Protein AF-A0A7D5IM83-F1 (afdb_monomer_lite)

Foldseek 3Di:
DEAEAEAEDEDDDDDDDDDWDKDKDFPDDWAWPPPPCVVDVVSQRPPVDQKDKDKAQDCVQVVVQVVLVVDWAWHWDADPVRNIIIIMGGADDDAWKFQFDQKDKDFQFALVDLQFWPFWKKKWKFQAFLVCLQAQQKWKWKAFDQKIKIFTWHHDPDSFTFACDDPDDDDDFHWIWIDGPVVRDIKIWTWDPVQTWDKDWDDDVPTIMIMTMDTQQDQVTKIFTDDPDWHPQDADDDLRHDDDHDTEDNPDPNRIGGSNSVCSSRVSSSCVRGMMMMGMDRVPSPGTPSRPMMIGTGGRRDIDHPHDYIYIYTYMYMDMD

Sequence (321 aa):
MTLPIVKVNGNDSVGGSSDVNIKVRSSNTPVILYPNTSSNINFTNPLECNKILIYINSEFYDGWAEYAESLTSTNAIVDHGNKTAIVEMDTEPNMGTFPMSYSFDIPALNHTNTTPFHNFSFYFYVDGDASFFVSSGMTITATSGTKRLVYSFDKDGKDNIILSKAKGVDYSNYAIEYTDSSAGISEIWETNSTSNFSVNSFHSGSIKYANSTVDLISDSYLMDYNSIGTASSWGSVSSYSTTPNINISYVNANSTQSLNNITQHYMRLMAQDGTIECSWDQKSNEKIEIDSSTYTLNYDAGGAILTYMHITNNELDVNIE

Organism: NCBI:txid536044

Radius of gyration: 26.37 Å; chains: 1; bounding box: 65×41×91 Å

pLDDT: mean 81.89, std 13.0, range [37.19, 97.69]

Secondary structure (DSSP, 8-state):
-EEEEEEEE------SS----EEEE--SPPEEEES-TTT-TT------SSEEEEEEE-TTHHHHHHHHHHSTTEEEEEETTTTEEEEEEEBPPPPEEEE--SEEEETTB-TTSS--EEEEEEEEEESS-THHHHS---EEEEEETTEEEEEEEEE-SSSEEEEB--TTSSS--EEEEEEETTTTEEEEEEE-TT--EEEEEEEETTEEEEEEEEETT-TT-EEEE-SSSB-SSSSSSBTTB-SS----BTTSTTSEEEHHHHHHHHHHHHGGGSPEEEEEE-TT---B-GGG-EEEEEE-B-S--B---EEEEEEEEEEE-

Structure (mmCIF, N/CA/C/O backbone):
data_AF-A0A7D5IM83-F1
#
_entry.id   AF-A0A7D5IM83-F1
#
loop_
_atom_site.group_PDB
_atom_site.id
_atom_site.type_symbol
_atom_site.label_atom_id
_atom_site.label_alt_id
_atom_site.label_comp_id
_atom_site.label_asym_id
_atom_site.label_entity_id
_atom_site.label_seq_id
_atom_site.pdbx_PDB_ins_code
_atom_site.Cartn_x
_atom_site.Cartn_y
_atom_site.Cartn_z
_atom_site.occupancy
_atom_site.B_iso_or_equiv
_atom_site.auth_seq_id
_atom_site.auth_comp_id
_atom_site.auth_asym_id
_atom_site.auth_atom_id
_atom_site.pdbx_PDB_model_num
ATOM 1 N N . MET A 1 1 ? -14.807 -7.787 19.892 1.00 67.31 1 MET A N 1
ATOM 2 C CA . MET A 1 1 ? -15.428 -6.740 20.727 1.00 67.31 1 MET A CA 1
ATOM 3 C C . MET A 1 1 ? -16.845 -7.132 21.123 1.00 67.31 1 MET A C 1
ATOM 5 O O . MET A 1 1 ? -17.579 -7.663 20.294 1.00 67.31 1 MET A O 1
ATOM 9 N N . THR A 1 2 ? -17.235 -6.829 22.362 1.00 71.25 2 THR A N 1
ATOM 10 C CA . THR A 1 2 ? -18.632 -6.897 22.813 1.00 71.25 2 THR A CA 1
ATOM 11 C C . THR A 1 2 ? -19.109 -5.486 23.134 1.00 71.25 2 THR A C 1
ATOM 13 O O . THR A 1 2 ? -18.473 -4.819 23.943 1.00 71.25 2 THR A O 1
ATOM 16 N N . LEU A 1 3 ? -20.212 -5.044 22.532 1.00 74.19 3 LEU A N 1
ATOM 17 C CA . LEU A 1 3 ? -20.843 -3.760 22.822 1.00 74.19 3 LEU A CA 1
ATOM 18 C C . LEU A 1 3 ? -22.167 -3.996 23.565 1.00 74.19 3 LEU A C 1
ATOM 20 O O . LEU A 1 3 ? -23.166 -4.359 22.934 1.00 74.19 3 LEU A O 1
ATOM 24 N N . PRO A 1 4 ? -22.199 -3.825 24.897 1.00 73.38 4 PRO A N 1
ATOM 25 C CA . PRO A 1 4 ? -23.442 -3.872 25.645 1.00 73.38 4 PRO A CA 1
ATOM 26 C C . PRO A 1 4 ? -24.166 -2.528 25.525 1.00 73.38 4 PRO A C 1
ATOM 28 O O . PRO A 1 4 ? -23.717 -1.508 26.041 1.00 73.38 4 PRO A O 1
ATOM 31 N N . ILE A 1 5 ? -25.328 -2.534 24.887 1.00 75.88 5 ILE A N 1
ATOM 32 C CA . ILE A 1 5 ? -26.309 -1.462 25.014 1.00 75.88 5 ILE A CA 1
ATOM 33 C C . ILE A 1 5 ? -27.020 -1.692 26.343 1.00 75.88 5 ILE A C 1
ATOM 35 O O . ILE A 1 5 ? -27.605 -2.754 26.565 1.00 75.88 5 ILE A O 1
ATOM 39 N N . VAL A 1 6 ? -26.914 -0.724 27.250 1.00 74.75 6 VAL A N 1
ATOM 40 C CA . VAL A 1 6 ? -27.532 -0.786 28.575 1.00 74.75 6 VAL A CA 1
ATOM 41 C C . VAL A 1 6 ? -28.589 0.297 28.665 1.00 74.75 6 VAL A C 1
ATOM 43 O O . VAL A 1 6 ? -28.288 1.485 28.581 1.00 74.75 6 VAL A O 1
ATOM 46 N N . LYS A 1 7 ? -29.832 -0.120 28.871 1.00 74.88 7 LYS A N 1
ATOM 47 C CA . LYS A 1 7 ? -30.939 0.775 29.174 1.00 74.88 7 LYS A CA 1
ATOM 48 C C . LYS A 1 7 ? -31.243 0.684 30.661 1.00 74.88 7 LYS A C 1
ATOM 50 O O . LYS A 1 7 ? -31.615 -0.377 31.157 1.00 74.88 7 LYS A O 1
ATOM 55 N N . VAL A 1 8 ? -31.058 1.795 31.362 1.00 75.44 8 VAL A N 1
ATOM 56 C CA . VAL A 1 8 ? -31.314 1.896 32.799 1.00 75.44 8 VAL A CA 1
ATOM 57 C C . VAL A 1 8 ? -32.681 2.536 33.010 1.00 75.44 8 VAL A C 1
ATOM 59 O O . VAL A 1 8 ? -32.907 3.666 32.582 1.00 75.44 8 VAL A O 1
ATOM 62 N N . ASN A 1 9 ? -33.585 1.818 33.666 1.00 78.25 9 ASN A N 1
ATOM 63 C CA . ASN A 1 9 ? -34.900 2.302 34.059 1.00 78.25 9 ASN A CA 1
ATOM 64 C C . ASN A 1 9 ? -34.908 2.527 35.574 1.00 78.25 9 ASN A C 1
ATOM 66 O O . ASN A 1 9 ? -34.571 1.631 36.340 1.00 78.25 9 ASN A O 1
ATOM 70 N N . GLY A 1 10 ? -35.312 3.711 36.015 1.00 74.25 10 GLY A N 1
ATOM 71 C CA . GLY A 1 10 ? -35.484 4.020 37.431 1.00 74.25 10 GLY A CA 1
ATOM 72 C C . GLY A 1 10 ? -36.111 5.397 37.583 1.00 74.25 10 GLY A C 1
ATOM 73 O O . GLY A 1 10 ? -35.767 6.322 36.849 1.00 74.25 10 GLY A O 1
ATOM 74 N N . ASN A 1 11 ? -37.072 5.529 38.491 1.00 75.81 11 ASN A N 1
ATOM 75 C CA . ASN A 1 11 ? -37.772 6.786 38.767 1.00 75.81 11 ASN A CA 1
ATOM 76 C C . ASN A 1 11 ? -37.825 7.121 40.264 1.00 75.81 11 ASN A C 1
ATOM 78 O O . ASN A 1 11 ? -38.506 8.071 40.654 1.00 75.81 11 ASN A O 1
ATOM 82 N N . ASP A 1 12 ? -37.106 6.361 41.088 1.00 75.31 12 ASP A N 1
ATOM 83 C CA . ASP A 1 12 ? -37.041 6.590 42.522 1.00 75.31 12 ASP A CA 1
ATOM 84 C C . ASP A 1 12 ? -36.149 7.797 42.842 1.00 75.31 12 ASP A C 1
ATOM 86 O O . ASP A 1 12 ? -35.071 7.983 42.274 1.00 75.31 12 ASP A O 1
ATOM 90 N N . SER A 1 13 ? -36.591 8.622 43.791 1.00 75.25 13 SER A N 1
ATOM 91 C CA . SER A 1 13 ? -35.833 9.767 44.299 1.00 75.25 13 SER A CA 1
ATOM 92 C C . SER A 1 13 ? -35.941 9.832 45.819 1.00 75.25 13 SER A C 1
ATOM 94 O O . SER A 1 13 ? -37.045 9.715 46.352 1.00 75.25 13 SER A O 1
ATOM 96 N N . VAL A 1 14 ? -34.829 10.082 46.514 1.00 70.88 14 VAL A N 1
ATOM 97 C CA . VAL A 1 14 ? -34.801 10.310 47.968 1.00 70.88 14 VAL A CA 1
ATOM 98 C C . VAL A 1 14 ? -34.350 11.736 48.270 1.00 70.88 14 VAL A C 1
ATOM 100 O O . VAL A 1 14 ? -33.395 12.234 47.679 1.00 70.88 14 VAL A O 1
ATOM 103 N N . GLY A 1 15 ? -35.040 12.392 49.206 1.00 69.00 15 GLY A N 1
ATOM 104 C CA . GLY A 1 15 ? -34.667 13.697 49.750 1.00 69.00 15 GLY A CA 1
ATOM 105 C C . GLY A 1 15 ? -34.417 13.626 51.257 1.00 69.00 15 GLY A C 1
ATOM 106 O O . GLY A 1 15 ? -35.170 12.977 51.979 1.00 69.00 15 GLY A O 1
ATOM 107 N N . GLY A 1 16 ? -33.376 14.317 51.731 1.00 75.62 16 GLY A N 1
ATOM 108 C CA . GLY A 1 16 ? -32.947 14.331 53.135 1.00 75.62 16 GLY A CA 1
ATOM 109 C C . GLY A 1 16 ? -31.493 13.882 53.310 1.00 75.62 16 GLY A C 1
ATOM 110 O O . GLY A 1 16 ? -30.775 13.690 52.335 1.00 75.62 16 GLY A O 1
ATOM 111 N N . SER A 1 17 ? -31.049 13.741 54.561 1.00 63.31 17 SER A N 1
ATOM 112 C CA . SER A 1 17 ? -29.733 13.200 54.924 1.00 63.31 17 SER A CA 1
ATOM 113 C C . SER A 1 17 ? -29.912 11.826 55.572 1.00 63.31 17 SER A C 1
ATOM 115 O O . SER A 1 17 ? -30.007 11.718 56.796 1.00 63.31 17 SER A O 1
ATOM 117 N N . SER A 1 18 ? -30.024 10.790 54.748 1.00 69.06 18 SER A N 1
ATOM 118 C CA . SER A 1 18 ? -30.064 9.389 55.173 1.00 69.06 18 SER A CA 1
ATOM 119 C C . SER A 1 18 ? -29.149 8.558 54.285 1.00 69.06 18 SER A C 1
ATOM 121 O O . SER A 1 18 ? -28.967 8.892 53.115 1.00 69.06 18 SER A O 1
ATOM 123 N N . ASP A 1 19 ? -28.611 7.469 54.825 1.00 75.44 19 ASP A N 1
ATOM 124 C CA . ASP A 1 19 ? -27.956 6.449 54.011 1.00 75.44 19 ASP A CA 1
ATOM 125 C C . ASP A 1 19 ? -29.027 5.694 53.218 1.00 75.44 19 ASP A C 1
ATOM 127 O O . ASP A 1 19 ? -30.064 5.315 53.765 1.00 75.44 19 ASP A O 1
ATOM 131 N N . VAL A 1 20 ? -28.790 5.519 51.921 1.00 71.75 20 VAL A N 1
ATOM 132 C CA . VAL A 1 20 ? -29.743 4.933 50.975 1.00 71.75 20 VAL A CA 1
ATOM 133 C C . VAL A 1 20 ? -29.061 3.789 50.243 1.00 71.75 20 VAL A C 1
ATOM 135 O O . VAL A 1 20 ? -27.931 3.951 49.775 1.00 71.75 20 VAL A O 1
ATOM 138 N N . ASN A 1 21 ? -29.740 2.651 50.104 1.00 76.56 21 ASN A N 1
ATOM 139 C CA . ASN A 1 21 ? -29.233 1.549 49.302 1.00 76.56 21 ASN A CA 1
ATOM 140 C C . ASN A 1 21 ? -29.792 1.645 47.882 1.00 76.56 21 ASN A C 1
ATOM 142 O O . ASN A 1 21 ? -30.998 1.684 47.663 1.00 76.56 21 ASN A O 1
ATOM 146 N N . ILE A 1 22 ? -28.905 1.651 46.889 1.00 75.19 22 ILE A N 1
ATOM 147 C CA . ILE A 1 22 ? -29.299 1.554 45.482 1.00 75.19 22 ILE A CA 1
ATOM 148 C C . ILE A 1 22 ? -29.222 0.088 45.086 1.00 75.19 22 ILE A C 1
ATOM 150 O O . ILE A 1 22 ? -28.158 -0.533 45.163 1.00 75.19 22 ILE A O 1
ATOM 154 N N . LYS A 1 23 ? -30.344 -0.468 44.634 1.00 78.06 23 LYS A N 1
ATOM 155 C CA . LYS A 1 23 ? -30.395 -1.832 44.130 1.00 78.06 23 LYS A CA 1
ATOM 156 C C . LYS A 1 23 ? -30.593 -1.822 42.626 1.00 78.06 23 LYS A C 1
ATOM 158 O O . LYS A 1 23 ? -31.626 -1.392 42.124 1.00 78.06 23 LYS A O 1
ATOM 163 N N . VAL A 1 24 ? -29.611 -2.371 41.921 1.00 76.12 24 VAL A N 1
ATOM 164 C CA . VAL A 1 24 ? -29.676 -2.596 40.477 1.00 76.12 24 VAL A CA 1
ATOM 165 C C . VAL A 1 24 ? -30.006 -4.063 40.237 1.00 76.12 24 VAL A C 1
ATOM 167 O O . VAL A 1 24 ? -29.332 -4.951 40.763 1.00 76.12 24 VAL A O 1
ATOM 170 N N . ARG A 1 25 ? -31.055 -4.338 39.465 1.00 75.19 25 ARG A N 1
ATOM 171 C CA . ARG A 1 25 ? -31.426 -5.694 39.050 1.00 75.19 25 ARG A CA 1
ATOM 172 C C . ARG A 1 25 ? -31.559 -5.741 37.536 1.00 75.19 25 ARG A C 1
ATOM 174 O O . ARG A 1 25 ? -32.154 -4.858 36.939 1.00 75.19 25 ARG A O 1
ATOM 181 N N . SER A 1 26 ? -31.042 -6.800 36.927 1.00 73.31 26 SER A N 1
ATOM 182 C CA . SER A 1 26 ? -31.405 -7.165 35.559 1.00 73.31 26 SER A CA 1
ATOM 183 C C . SER A 1 26 ? -32.444 -8.275 35.635 1.00 73.31 26 SER A C 1
ATOM 185 O O . SER A 1 26 ? -32.231 -9.278 36.321 1.00 73.31 26 SER A O 1
ATOM 187 N N . SER A 1 27 ? -33.589 -8.071 34.994 1.00 65.38 27 SER A N 1
ATOM 188 C CA . SER A 1 27 ? -34.674 -9.055 34.928 1.00 65.38 27 SER A CA 1
ATOM 189 C C . SER A 1 27 ? -34.771 -9.725 33.554 1.00 65.38 27 SER A C 1
ATOM 191 O O . SER A 1 27 ? -35.503 -10.707 33.406 1.00 65.38 27 SER A O 1
ATOM 193 N N . ASN A 1 28 ? -34.019 -9.240 32.559 1.00 66.88 28 ASN A N 1
ATOM 194 C CA . ASN A 1 28 ? -34.060 -9.749 31.198 1.00 66.88 28 ASN A CA 1
ATOM 195 C C . ASN A 1 28 ? -32.855 -10.635 30.856 1.00 66.88 28 ASN A C 1
ATOM 197 O O . ASN A 1 28 ? -31.750 -10.484 31.369 1.00 66.88 28 ASN A O 1
ATOM 201 N N . THR A 1 29 ? -33.086 -11.597 29.961 1.00 74.25 29 THR A N 1
ATOM 202 C CA . THR A 1 29 ? -31.978 -12.256 29.262 1.00 74.25 29 THR A CA 1
ATOM 203 C C . THR A 1 29 ? -31.464 -11.270 28.212 1.00 74.25 29 THR A C 1
ATOM 205 O O . THR A 1 29 ? -32.297 -10.753 27.461 1.00 74.25 29 THR A O 1
ATOM 208 N N . PRO A 1 30 ? -30.148 -10.994 28.141 1.00 73.75 30 PRO A N 1
ATOM 209 C CA . PRO A 1 30 ? -29.593 -10.089 27.144 1.00 73.75 30 PRO A CA 1
ATOM 210 C C . PRO A 1 30 ? -30.052 -10.474 25.738 1.00 73.75 30 PRO A C 1
ATOM 212 O O . PRO A 1 30 ? -29.911 -11.627 25.322 1.00 73.75 30 PRO A O 1
ATOM 215 N N . VAL A 1 31 ? -30.603 -9.512 25.003 1.00 80.19 31 VAL A N 1
ATOM 216 C CA . VAL A 1 31 ? -31.025 -9.738 23.618 1.00 80.19 31 VAL A CA 1
ATOM 217 C C . VAL A 1 31 ? -29.810 -9.544 22.724 1.00 80.19 31 VAL A C 1
ATOM 219 O O . VAL A 1 31 ? -29.252 -8.450 22.677 1.00 80.19 31 VAL A O 1
ATOM 222 N N . ILE A 1 32 ? -29.393 -10.591 22.014 1.00 76.19 32 ILE A N 1
ATOM 223 C CA . ILE A 1 32 ? -28.321 -10.492 21.018 1.00 76.19 32 ILE A CA 1
ATOM 224 C C . ILE A 1 32 ? -28.876 -9.747 19.806 1.00 76.19 32 ILE A C 1
ATOM 226 O O . ILE A 1 32 ? -29.782 -10.233 19.132 1.00 76.19 32 ILE A O 1
ATOM 230 N N . LEU A 1 33 ? -28.339 -8.560 19.544 1.00 77.81 33 LEU A N 1
ATOM 231 C CA . LEU A 1 33 ? -28.655 -7.771 18.356 1.00 77.81 33 LEU A CA 1
ATOM 232 C C . LEU A 1 33 ? -27.735 -8.137 17.188 1.00 77.81 33 LEU A C 1
ATOM 234 O O . LEU A 1 33 ? -28.162 -8.098 16.035 1.00 77.81 33 LEU A O 1
ATOM 238 N N . TYR A 1 34 ? -26.487 -8.513 17.480 1.00 74.62 34 TYR A N 1
ATOM 239 C CA . TYR A 1 34 ? -25.512 -8.916 16.472 1.00 74.62 34 TYR A CA 1
ATOM 240 C C . TYR A 1 34 ? -24.518 -9.958 17.030 1.00 74.62 34 TYR A C 1
ATOM 242 O O . TYR A 1 34 ? -24.067 -9.775 18.164 1.00 74.62 34 TYR A O 1
ATOM 250 N N . PRO A 1 35 ? -24.141 -11.009 16.271 1.00 70.19 35 PRO A N 1
ATOM 251 C CA . PRO A 1 35 ? -24.638 -11.338 14.932 1.00 70.19 35 PRO A CA 1
ATOM 252 C C . PRO A 1 35 ? -26.116 -11.746 14.969 1.00 70.19 35 PRO A C 1
ATOM 254 O O . PRO A 1 35 ? -26.584 -12.356 15.931 1.00 70.19 35 PRO A O 1
ATOM 257 N N . ASN A 1 36 ? -26.877 -11.363 13.940 1.00 68.81 36 ASN A N 1
ATOM 258 C CA . ASN A 1 36 ? -28.309 -11.642 13.899 1.00 68.81 36 ASN A CA 1
ATOM 259 C C . ASN A 1 36 ? -28.544 -13.149 13.680 1.00 68.81 36 ASN A C 1
ATOM 261 O O . ASN A 1 36 ? -28.359 -13.699 12.590 1.00 68.81 36 ASN A O 1
ATOM 265 N N . THR A 1 37 ? -28.986 -13.807 14.747 1.00 62.78 37 THR A N 1
ATOM 266 C CA . THR A 1 37 ? -29.194 -15.258 14.823 1.00 62.78 37 THR A CA 1
ATOM 267 C C . THR A 1 37 ? -30.331 -15.757 13.936 1.00 62.78 37 THR A C 1
ATOM 269 O O . THR A 1 37 ? -30.359 -16.932 13.581 1.00 62.78 37 THR A O 1
ATOM 272 N N . SER A 1 38 ? -31.248 -14.872 13.529 1.00 67.25 38 SER A N 1
ATOM 273 C CA . SER A 1 38 ? -32.325 -15.203 12.588 1.00 67.25 38 SER A CA 1
ATOM 274 C C . SER A 1 38 ? -31.863 -15.245 11.126 1.00 67.25 38 SER A C 1
ATOM 276 O O . SER A 1 38 ? -32.520 -15.873 10.299 1.00 67.25 38 SER A O 1
ATOM 278 N N . SER A 1 39 ? -30.722 -14.623 10.811 1.00 62.75 39 SER A N 1
ATOM 279 C CA . SER A 1 39 ? -30.142 -14.570 9.461 1.00 62.75 39 SER A CA 1
ATOM 280 C C . SER A 1 39 ? -29.016 -15.580 9.218 1.00 62.75 39 SER A C 1
ATOM 282 O O . SER A 1 39 ? -28.805 -15.966 8.072 1.00 62.75 39 SER A O 1
ATOM 284 N N . ASN A 1 40 ? -28.307 -16.046 10.255 1.00 63.00 40 ASN A N 1
ATOM 285 C CA . ASN A 1 40 ? -27.272 -17.074 10.113 1.00 63.00 40 ASN A CA 1
ATOM 286 C C . ASN A 1 40 ? -27.219 -18.002 11.341 1.00 63.00 40 ASN A C 1
ATOM 288 O O . ASN A 1 40 ? -26.727 -17.629 12.406 1.00 63.00 40 ASN A O 1
ATOM 292 N N . ILE A 1 41 ? -27.689 -19.241 11.166 1.00 63.19 41 ILE A N 1
ATOM 293 C CA . ILE A 1 41 ? -27.698 -20.293 12.197 1.00 63.19 41 ILE A CA 1
ATOM 294 C C . ILE A 1 41 ? -26.292 -20.703 12.661 1.00 63.19 41 ILE A C 1
ATOM 296 O O . ILE A 1 41 ? -26.125 -21.157 13.791 1.00 63.19 41 ILE A O 1
ATOM 300 N N . ASN A 1 42 ? -25.271 -20.510 11.826 1.00 64.56 42 ASN A N 1
ATOM 301 C CA . ASN A 1 42 ? -23.903 -20.913 12.141 1.00 64.56 42 ASN A CA 1
ATOM 302 C C . ASN A 1 42 ? -23.165 -19.895 13.020 1.00 64.56 42 ASN A C 1
ATOM 304 O O . ASN A 1 42 ? -21.976 -20.087 13.269 1.00 64.56 42 ASN A O 1
ATOM 308 N N . PHE A 1 43 ? -23.825 -18.810 13.463 1.00 62.69 43 PHE A N 1
ATOM 309 C CA . PHE A 1 43 ? -23.194 -17.736 14.247 1.00 62.69 43 PHE A CA 1
ATOM 310 C C . PHE A 1 43 ? -21.929 -17.170 13.584 1.00 62.69 43 PHE A C 1
ATOM 312 O O . PHE A 1 43 ? -21.056 -16.604 14.242 1.00 62.69 43 PHE A O 1
ATOM 319 N N . THR A 1 44 ? -21.810 -17.336 12.265 1.00 60.78 44 THR A N 1
ATOM 320 C CA . THR A 1 44 ? -20.671 -1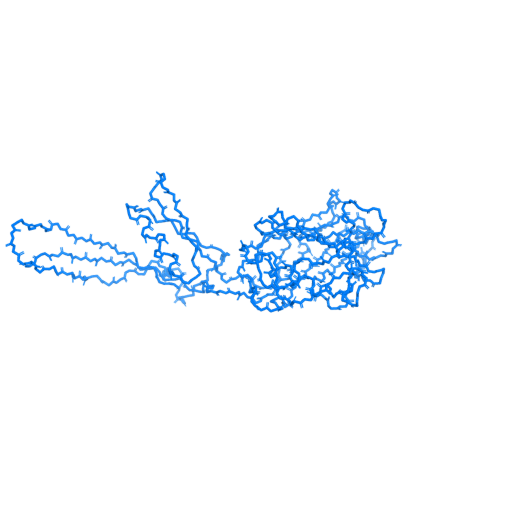6.817 11.526 1.00 60.78 44 THR A CA 1
ATOM 321 C C . THR A 1 44 ? -20.770 -15.305 11.598 1.00 60.78 44 THR A C 1
ATOM 323 O O . THR A 1 44 ? -21.829 -14.737 11.327 1.00 60.78 44 THR A O 1
ATOM 326 N N . ASN A 1 45 ? -19.674 -14.669 11.988 1.00 57.34 45 ASN A N 1
ATOM 327 C CA . ASN A 1 45 ? -19.563 -13.227 12.115 1.00 57.34 45 ASN A CA 1
ATOM 328 C C . ASN A 1 45 ? -18.745 -12.670 10.946 1.00 57.34 45 ASN A C 1
ATOM 330 O O . ASN A 1 45 ? -17.635 -12.196 11.183 1.00 57.34 45 ASN A O 1
ATOM 334 N N . PRO A 1 46 ? -19.185 -12.812 9.679 1.00 57.09 46 PRO A N 1
ATOM 335 C CA . PRO A 1 46 ? -18.394 -12.300 8.586 1.00 57.09 46 PRO A CA 1
ATOM 336 C C . PRO A 1 46 ? -18.625 -10.791 8.560 1.00 57.09 46 PRO A C 1
ATOM 338 O O . PRO A 1 46 ? -19.625 -10.293 8.044 1.00 57.09 46 PRO A O 1
ATOM 341 N N . LEU A 1 47 ? -17.724 -10.053 9.195 1.00 66.00 47 LEU A N 1
ATOM 342 C CA . LEU A 1 47 ? -17.589 -8.633 8.928 1.00 66.00 47 LEU A CA 1
ATOM 343 C C . LEU A 1 47 ? -16.916 -8.523 7.556 1.00 66.00 47 LEU A C 1
ATOM 345 O O . LEU A 1 47 ? -15.705 -8.393 7.470 1.00 66.00 47 LEU A O 1
ATOM 349 N N . GLU A 1 48 ? -17.700 -8.641 6.479 1.00 63.34 48 GLU A N 1
ATOM 350 C CA . GLU A 1 48 ? -17.232 -8.452 5.092 1.00 63.34 48 GLU A CA 1
ATOM 351 C C . GLU A 1 48 ? -17.117 -6.960 4.748 1.00 63.34 48 GLU A C 1
ATOM 353 O O . GLU A 1 48 ? -17.599 -6.479 3.724 1.00 63.34 48 GLU A O 1
ATOM 358 N N . CYS A 1 49 ? -16.532 -6.189 5.652 1.00 65.19 49 CYS A N 1
ATOM 359 C CA . CYS A 1 49 ? -16.231 -4.785 5.443 1.00 65.19 49 CYS A CA 1
ATOM 360 C C . CYS A 1 49 ? -14.777 -4.535 5.831 1.00 65.19 49 CYS A C 1
ATOM 362 O O . CYS A 1 49 ? -14.154 -5.389 6.452 1.00 65.19 49 CYS A O 1
ATOM 364 N N . ASN A 1 50 ? -14.237 -3.378 5.451 1.00 64.69 50 ASN A N 1
ATOM 365 C CA . ASN A 1 50 ? -12.883 -2.958 5.838 1.00 64.69 50 ASN A CA 1
ATOM 366 C C . ASN A 1 50 ? -12.892 -2.128 7.130 1.00 64.69 50 ASN A C 1
ATOM 368 O O . ASN A 1 50 ? -11.880 -2.023 7.819 1.00 64.69 50 ASN A O 1
ATOM 372 N N . LYS A 1 51 ? -14.042 -1.516 7.436 1.00 72.88 51 LYS A N 1
ATOM 373 C CA . LYS A 1 51 ? -14.232 -0.622 8.572 1.00 72.88 51 LYS A CA 1
ATOM 374 C C . LYS A 1 51 ? -15.659 -0.711 9.101 1.00 72.88 51 LYS A C 1
ATOM 376 O O . LYS A 1 51 ? -16.605 -0.904 8.333 1.00 72.88 51 LYS A O 1
ATOM 381 N N . ILE A 1 52 ? -15.818 -0.527 10.407 1.00 76.88 52 ILE A N 1
ATOM 382 C CA . ILE A 1 52 ? -17.109 -0.353 11.072 1.00 76.88 52 ILE A CA 1
ATOM 383 C C . ILE A 1 52 ? -17.132 0.997 11.768 1.00 76.88 52 ILE A C 1
ATOM 385 O O . ILE A 1 52 ? -16.225 1.327 12.526 1.00 76.88 52 ILE A O 1
ATOM 389 N N . LEU A 1 53 ? -18.203 1.747 11.523 1.00 80.88 53 LEU A N 1
ATOM 390 C CA . LEU A 1 53 ? -18.481 3.022 12.167 1.00 80.88 53 LEU A CA 1
ATOM 391 C C . LEU A 1 53 ? -19.692 2.858 13.085 1.00 80.88 53 LEU A C 1
ATOM 393 O O . LEU A 1 53 ? -20.772 2.470 12.632 1.00 80.88 53 LEU A O 1
ATOM 397 N N . ILE A 1 54 ? -19.526 3.155 14.371 1.00 80.31 54 ILE A N 1
ATOM 398 C CA . ILE A 1 54 ? -20.606 3.156 15.359 1.00 80.31 54 ILE A CA 1
ATOM 399 C C . ILE A 1 54 ? -20.866 4.590 15.797 1.00 80.31 54 ILE A C 1
ATOM 401 O O . ILE A 1 54 ? -20.006 5.236 16.385 1.00 80.31 54 ILE A O 1
ATOM 405 N N . TYR A 1 55 ? -22.084 5.062 15.553 1.00 86.50 55 TYR A N 1
ATOM 406 C CA . TYR A 1 55 ? -22.540 6.383 15.967 1.00 86.50 55 TYR A CA 1
ATOM 407 C C . TYR A 1 55 ? -23.309 6.268 17.284 1.00 86.50 55 TYR A C 1
ATOM 409 O O . TYR A 1 55 ? -24.383 5.667 17.337 1.00 86.50 55 TYR A O 1
ATOM 417 N N . ILE A 1 56 ? -22.766 6.852 18.347 1.00 83.06 56 ILE A N 1
ATOM 418 C CA . ILE A 1 56 ? -23.352 6.865 19.687 1.00 83.06 56 ILE A CA 1
ATOM 419 C C . ILE A 1 56 ? -23.827 8.284 19.988 1.00 83.06 56 ILE A C 1
ATOM 421 O O . ILE A 1 56 ? -23.044 9.145 20.386 1.00 83.06 56 ILE A O 1
ATOM 425 N N . ASN A 1 57 ? -25.122 8.532 19.804 1.00 89.19 57 ASN A N 1
ATOM 426 C CA . ASN A 1 57 ? -25.751 9.782 20.223 1.00 89.19 57 ASN A CA 1
ATOM 427 C C . ASN A 1 57 ? -26.055 9.725 21.726 1.00 89.19 57 ASN A C 1
ATOM 429 O O . ASN A 1 57 ? -26.798 8.851 22.174 1.00 89.19 57 ASN A O 1
ATOM 433 N N . SER A 1 58 ? -25.451 10.613 22.514 1.00 83.12 58 SER A N 1
ATOM 434 C CA . SER A 1 58 ? -25.559 10.583 23.976 1.00 83.12 58 SER A CA 1
ATOM 435 C C . SER A 1 58 ? -25.228 11.946 24.570 1.00 83.12 58 SER A C 1
ATOM 437 O O . SER A 1 58 ? -24.353 12.646 24.077 1.00 83.12 58 SER A O 1
ATOM 439 N N . GLU A 1 59 ? -25.847 12.311 25.693 1.00 87.19 59 GLU A N 1
ATOM 440 C CA . GLU A 1 59 ? -25.407 13.482 26.468 1.00 87.19 59 GLU A CA 1
ATOM 441 C C . GLU A 1 59 ? -23.996 13.301 27.051 1.00 87.19 59 GLU A C 1
ATOM 443 O O . GLU A 1 59 ? -23.321 14.285 27.338 1.00 87.19 59 GLU A O 1
ATOM 448 N N . PHE A 1 60 ? -23.538 12.051 27.155 1.00 88.00 60 PHE A N 1
ATOM 449 C CA . PHE A 1 60 ? -22.212 11.649 27.624 1.00 88.00 60 PHE A CA 1
ATOM 450 C C . PHE A 1 60 ? -21.304 11.187 26.474 1.00 88.00 60 PHE A C 1
ATOM 452 O O . PHE A 1 60 ? -20.478 10.297 26.665 1.00 88.00 60 PHE A O 1
ATOM 459 N N . TYR A 1 61 ? -21.498 11.711 25.260 1.00 88.44 61 TYR A N 1
ATOM 460 C CA . TYR A 1 61 ? -20.740 11.284 24.078 1.00 88.44 61 TYR A CA 1
ATOM 461 C C . TYR A 1 61 ? -19.217 11.395 24.274 1.00 88.44 61 TYR A C 1
ATOM 463 O O . TYR A 1 61 ? -18.507 10.478 23.880 1.00 88.44 61 TYR A O 1
ATOM 471 N N . ASP A 1 62 ? -18.722 12.425 24.970 1.00 89.56 62 ASP A N 1
ATOM 472 C CA . ASP A 1 62 ? -17.290 12.561 25.283 1.00 89.56 62 ASP A CA 1
ATOM 473 C C . ASP A 1 62 ? -16.756 11.343 26.067 1.00 89.56 62 ASP A C 1
ATOM 475 O O . ASP A 1 62 ? -15.744 10.756 25.697 1.00 89.56 62 ASP A O 1
ATOM 479 N N . GLY A 1 63 ? -17.495 10.871 27.078 1.00 86.62 63 GLY A N 1
ATOM 480 C CA . GLY A 1 63 ? -17.113 9.683 27.851 1.00 86.62 63 GLY A CA 1
ATOM 481 C C . GLY A 1 63 ? -17.194 8.377 27.051 1.00 86.62 63 GLY A C 1
ATOM 482 O O . GLY A 1 63 ? -16.432 7.445 27.304 1.00 86.62 63 GLY A O 1
ATOM 483 N N . TRP A 1 64 ? -18.088 8.300 26.060 1.00 83.62 64 TRP A N 1
ATOM 484 C CA . TRP A 1 64 ? -18.129 7.167 25.130 1.00 83.62 64 TRP A CA 1
ATOM 485 C C . TRP A 1 64 ? -16.938 7.160 24.174 1.00 83.62 64 TRP A C 1
ATOM 487 O O . TRP A 1 64 ? -16.420 6.083 23.888 1.00 83.62 64 TRP A O 1
ATOM 497 N N . ALA A 1 65 ? -16.500 8.331 23.706 1.00 84.69 65 ALA A N 1
ATOM 498 C CA . ALA A 1 65 ? -15.295 8.454 22.896 1.00 84.69 65 ALA A CA 1
ATOM 499 C C . ALA A 1 65 ? -14.049 8.060 23.702 1.00 84.69 65 ALA A C 1
ATOM 501 O O . ALA A 1 65 ? -13.302 7.199 23.254 1.00 84.69 65 ALA A O 1
ATOM 502 N N . GLU A 1 66 ? -13.894 8.566 24.930 1.00 86.19 66 GLU A N 1
ATOM 503 C CA . GLU A 1 66 ? -12.794 8.173 25.828 1.00 86.19 66 GLU A CA 1
ATOM 504 C C . GLU A 1 66 ? -12.796 6.663 26.126 1.00 86.19 66 GLU A C 1
ATOM 506 O O . GLU A 1 66 ? -11.753 6.005 26.102 1.00 86.19 66 GLU A O 1
ATOM 511 N N . TYR A 1 67 ? -13.971 6.075 26.381 1.00 81.94 67 TYR A N 1
ATOM 512 C CA . TYR A 1 67 ? -14.083 4.629 26.566 1.00 81.94 67 TYR A CA 1
ATOM 513 C C . TYR A 1 67 ? -13.686 3.867 25.301 1.00 81.94 67 TYR A C 1
ATOM 515 O O . TYR A 1 67 ? -12.953 2.882 25.386 1.00 81.94 67 TYR A O 1
ATOM 523 N N . ALA A 1 68 ? -14.140 4.314 24.131 1.00 80.62 68 ALA A N 1
ATOM 524 C CA . ALA A 1 68 ? -13.765 3.706 22.867 1.00 80.62 68 ALA A CA 1
ATOM 525 C C . ALA A 1 68 ? -12.257 3.813 22.613 1.00 80.62 68 ALA A C 1
ATOM 527 O O . ALA A 1 68 ? -11.661 2.822 22.228 1.00 80.62 68 ALA A O 1
ATOM 528 N N . GLU A 1 69 ? -11.600 4.929 22.914 1.00 79.38 69 GLU A N 1
ATOM 529 C CA . GLU A 1 69 ? -10.135 5.044 22.818 1.00 79.38 69 GLU A CA 1
ATOM 530 C C . GLU A 1 69 ? -9.391 4.103 23.781 1.00 79.38 69 GLU A C 1
ATOM 532 O O . GLU A 1 69 ? -8.252 3.715 23.523 1.00 79.38 69 GLU A O 1
ATOM 537 N N . SER A 1 70 ? -10.030 3.693 24.884 1.00 77.88 70 SER A N 1
ATOM 538 C CA . SER A 1 70 ? -9.467 2.695 25.804 1.00 77.88 70 SER A CA 1
ATOM 539 C C . SER A 1 70 ? -9.553 1.255 25.282 1.00 77.88 70 SER A C 1
ATOM 541 O O . SER A 1 70 ? -8.837 0.373 25.769 1.00 77.88 70 SER A O 1
ATOM 543 N N . LEU A 1 71 ? -10.438 0.990 24.314 1.00 70.69 71 LEU A N 1
ATOM 544 C CA . LEU A 1 71 ? -10.571 -0.321 23.692 1.00 70.69 71 LEU A CA 1
ATOM 545 C C . LEU A 1 71 ? -9.449 -0.531 22.663 1.00 70.69 71 LEU A C 1
ATOM 547 O O . LEU A 1 71 ? -8.919 0.397 22.059 1.00 70.69 71 LEU A O 1
ATOM 551 N N . THR A 1 72 ? -9.030 -1.783 22.484 1.00 62.75 72 THR A N 1
ATOM 552 C CA . THR A 1 72 ? -7.986 -2.101 21.504 1.00 62.75 72 THR A CA 1
ATOM 553 C C . THR A 1 72 ? -8.587 -2.066 20.097 1.00 62.75 72 THR A C 1
ATOM 555 O O . THR A 1 72 ? -9.578 -2.754 19.853 1.00 62.75 72 THR A O 1
ATOM 558 N N . SER A 1 73 ? -7.956 -1.308 19.189 1.00 66.69 73 SER A N 1
ATOM 559 C CA . SER A 1 73 ? -8.337 -1.142 17.768 1.00 66.69 73 SER A CA 1
ATOM 560 C C . SER A 1 73 ? -9.668 -0.480 17.490 1.00 66.69 73 SER A C 1
ATOM 562 O O . SER A 1 73 ? -10.414 -0.821 16.571 1.00 66.69 73 SER A O 1
ATOM 564 N N . THR A 1 74 ? -9.905 0.541 18.277 1.00 70.81 74 THR A N 1
ATOM 565 C CA . THR A 1 74 ? -10.964 1.510 18.096 1.00 70.81 74 THR A CA 1
ATOM 566 C C . THR A 1 74 ? -10.306 2.876 18.029 1.00 70.81 74 THR A C 1
ATOM 568 O O . THR A 1 74 ? -9.423 3.194 18.823 1.00 70.81 74 THR A O 1
ATOM 571 N N . ASN A 1 75 ? -10.730 3.685 17.072 1.00 77.19 75 ASN A N 1
ATOM 572 C CA . ASN A 1 75 ? -10.487 5.117 17.082 1.00 77.19 75 ASN A CA 1
ATOM 573 C C . ASN A 1 75 ? -11.811 5.818 17.389 1.00 77.19 75 ASN A C 1
ATOM 575 O O . ASN A 1 75 ? -12.871 5.279 17.064 1.00 77.19 75 ASN A O 1
ATOM 579 N N . ALA A 1 76 ? -11.784 6.993 18.008 1.00 83.75 76 ALA A N 1
ATOM 580 C CA . ALA A 1 76 ? -13.000 7.743 18.291 1.00 83.75 76 ALA A CA 1
ATOM 581 C C . ALA A 1 76 ? -12.901 9.175 17.768 1.00 83.75 76 ALA A C 1
ATOM 583 O O . ALA A 1 76 ? -11.877 9.838 17.884 1.00 83.75 76 ALA A O 1
ATOM 584 N N . ILE A 1 77 ? -13.994 9.660 17.189 1.00 86.75 77 ILE A N 1
ATOM 585 C CA . ILE A 1 77 ? -14.162 11.048 16.765 1.00 86.75 77 ILE A CA 1
ATOM 586 C C . ILE A 1 77 ? -15.396 11.595 17.474 1.00 86.75 77 ILE A C 1
ATOM 588 O O . ILE A 1 77 ? -16.433 10.935 17.534 1.00 86.75 77 ILE A O 1
ATOM 592 N N . VAL A 1 78 ? -15.306 12.810 18.005 1.00 91.38 78 VAL A N 1
ATOM 593 C CA . VAL A 1 78 ? -16.436 13.489 18.647 1.00 91.38 78 VAL A CA 1
ATOM 594 C C . VAL A 1 78 ? -17.051 14.534 17.720 1.00 91.38 78 VAL A C 1
ATOM 596 O O . VAL A 1 78 ? -16.371 15.412 17.195 1.00 91.38 78 VAL A O 1
ATOM 599 N N . ASP A 1 79 ? -18.368 14.464 17.548 1.00 90.25 79 ASP A N 1
ATOM 600 C CA . ASP A 1 79 ? -19.180 15.519 16.949 1.00 90.25 79 ASP A CA 1
ATOM 601 C C . ASP A 1 79 ? -19.931 16.257 18.062 1.00 90.25 79 ASP A C 1
ATOM 603 O O . ASP A 1 79 ? -21.029 15.870 18.483 1.00 90.25 79 ASP A O 1
ATOM 607 N N . HIS A 1 80 ? -19.325 17.345 18.539 1.00 92.00 80 HIS A N 1
ATOM 608 C CA . HIS A 1 80 ? -19.897 18.197 19.581 1.00 92.00 80 HIS A CA 1
ATOM 609 C C . HIS A 1 80 ? -21.222 18.850 19.159 1.00 92.00 80 HIS A C 1
ATOM 611 O O . HIS A 1 80 ? -22.091 19.073 20.003 1.00 92.00 80 HIS A O 1
ATOM 617 N N . GLY A 1 81 ? -21.401 19.152 17.866 1.00 91.69 81 GLY A N 1
ATOM 618 C CA . GLY A 1 81 ? -22.605 19.813 17.355 1.00 91.69 81 GLY A CA 1
ATOM 619 C C . GLY A 1 81 ? -23.840 18.925 17.474 1.00 91.69 81 GLY A C 1
ATOM 620 O O . GLY A 1 81 ? -24.918 19.404 17.829 1.00 91.69 81 GLY A O 1
ATOM 621 N N . ASN A 1 82 ? -23.656 17.622 17.255 1.00 91.56 82 ASN A N 1
ATOM 622 C CA . ASN A 1 82 ? -24.713 16.618 17.345 1.00 91.56 82 ASN A CA 1
ATOM 623 C C . ASN A 1 82 ? -24.656 15.770 18.625 1.00 91.56 82 ASN A C 1
ATOM 625 O O . ASN A 1 82 ? -25.427 14.816 18.737 1.00 91.56 82 ASN A O 1
ATOM 629 N N . LYS A 1 83 ? -23.764 16.075 19.579 1.00 93.19 83 LYS A N 1
ATOM 630 C CA . LYS A 1 83 ? -23.533 15.278 20.802 1.00 93.19 83 LYS A CA 1
ATOM 631 C C . LYS A 1 83 ? -23.373 13.782 20.499 1.00 93.19 83 LYS A C 1
ATOM 633 O O . LYS A 1 83 ? -24.095 12.934 21.030 1.00 93.19 83 LYS A O 1
ATOM 638 N N . THR A 1 84 ? -22.493 13.466 19.555 1.00 89.81 84 THR A N 1
ATOM 639 C CA . THR A 1 84 ? -22.326 12.104 19.036 1.00 89.81 84 THR A CA 1
ATOM 640 C C . THR A 1 84 ? -20.864 11.684 19.094 1.00 89.81 84 THR A C 1
ATOM 642 O O . THR A 1 84 ? -19.990 12.429 18.666 1.00 89.81 84 THR A O 1
ATOM 645 N N . ALA A 1 85 ? -20.602 10.482 19.606 1.00 89.06 85 ALA A N 1
ATOM 646 C CA . ALA A 1 85 ? -19.307 9.823 19.499 1.00 89.06 85 ALA A CA 1
ATOM 647 C C . ALA A 1 85 ? -19.338 8.860 18.314 1.00 89.06 85 ALA A C 1
ATOM 649 O O . ALA A 1 85 ? -20.280 8.081 18.167 1.00 89.06 85 ALA A O 1
ATOM 650 N N . ILE A 1 86 ? -18.325 8.927 17.465 1.00 87.50 86 ILE A N 1
ATOM 651 C CA . ILE A 1 86 ? -18.163 8.094 16.279 1.00 87.50 86 ILE A CA 1
ATOM 652 C C . ILE A 1 86 ? -16.993 7.165 16.565 1.00 87.50 86 ILE A C 1
ATOM 654 O O . ILE A 1 86 ? -15.853 7.611 16.615 1.00 87.50 86 ILE A O 1
ATOM 658 N N . VAL A 1 87 ? -17.280 5.888 16.790 1.00 84.44 87 VAL A N 1
ATOM 659 C CA . VAL A 1 87 ? -16.261 4.866 17.033 1.00 84.44 87 VAL A CA 1
ATOM 660 C C . VAL A 1 87 ? -15.952 4.165 15.720 1.00 84.44 87 VAL A C 1
ATOM 662 O O . VAL A 1 87 ? -16.839 3.552 15.125 1.00 84.44 87 VAL A O 1
ATOM 665 N N . GLU A 1 88 ? -14.705 4.243 15.277 1.00 80.50 88 GLU A N 1
ATOM 666 C CA . GLU A 1 88 ? -14.196 3.558 14.095 1.00 80.50 88 GLU A CA 1
ATOM 667 C C . GLU A 1 88 ? -13.415 2.310 14.492 1.00 80.50 88 GLU A C 1
ATOM 669 O O . GLU A 1 88 ? -12.615 2.346 15.423 1.00 80.50 88 GLU A O 1
ATOM 674 N N . MET A 1 89 ? -13.613 1.213 13.769 1.00 77.44 89 MET A N 1
ATOM 675 C CA . MET A 1 89 ? -12.849 -0.023 13.938 1.00 77.44 89 MET A CA 1
ATOM 676 C C . MET A 1 89 ? -12.458 -0.587 12.588 1.00 77.44 89 MET A C 1
ATOM 678 O O . MET A 1 89 ? -13.314 -0.696 11.709 1.00 77.44 89 MET A O 1
ATOM 682 N N . ASP A 1 90 ? -11.214 -1.032 12.477 1.00 71.44 90 ASP A N 1
ATOM 683 C CA . ASP A 1 90 ? -10.753 -1.798 11.325 1.00 71.44 90 ASP A CA 1
ATOM 684 C C . ASP A 1 90 ? -11.074 -3.287 11.527 1.00 71.44 90 ASP A C 1
ATOM 686 O O . ASP A 1 90 ? -10.929 -3.852 12.619 1.00 71.44 90 ASP A O 1
ATOM 690 N N . THR A 1 91 ? -11.545 -3.923 10.466 1.00 70.69 91 THR A N 1
ATOM 691 C CA . THR A 1 91 ? -11.895 -5.349 10.410 1.00 70.69 91 THR A CA 1
ATOM 692 C C . THR A 1 91 ? -10.846 -6.123 9.628 1.00 70.69 91 THR A C 1
ATOM 694 O O . THR A 1 91 ? -9.921 -5.534 9.067 1.00 70.69 91 THR A O 1
ATOM 697 N N . GLU A 1 92 ? -10.926 -7.458 9.655 1.00 69.44 92 GLU A N 1
ATOM 698 C CA . GLU A 1 92 ? -9.932 -8.280 8.961 1.00 69.44 92 GLU A CA 1
ATOM 699 C C . GLU A 1 92 ? -10.017 -8.006 7.457 1.00 69.44 92 GLU A C 1
ATOM 701 O O . GLU A 1 92 ? -11.078 -8.222 6.867 1.00 69.44 92 GLU A O 1
ATOM 706 N N . PRO A 1 93 ? -8.941 -7.492 6.837 1.00 68.75 93 PRO A N 1
ATOM 707 C CA . PRO A 1 93 ? -8.969 -7.183 5.422 1.00 68.75 93 PRO A CA 1
ATOM 708 C C . PRO A 1 93 ? -9.101 -8.479 4.629 1.00 68.75 93 PRO A C 1
ATOM 710 O O . PRO A 1 93 ? -8.420 -9.466 4.919 1.00 68.75 93 PRO A O 1
ATOM 713 N N . ASN A 1 94 ? -9.924 -8.471 3.580 1.00 73.00 94 ASN A N 1
ATOM 714 C CA . ASN A 1 94 ? -9.937 -9.584 2.640 1.00 73.00 94 ASN A CA 1
ATOM 715 C C . ASN A 1 94 ? -8.562 -9.673 1.956 1.00 73.00 94 ASN A C 1
ATOM 717 O O . ASN A 1 94 ? -8.138 -8.740 1.276 1.00 73.00 94 ASN A O 1
ATOM 721 N N . MET A 1 95 ? -7.887 -10.814 2.113 1.00 85.31 95 MET A N 1
ATOM 722 C CA . MET A 1 95 ? -6.623 -11.141 1.443 1.00 85.31 95 MET A CA 1
ATOM 723 C C . MET A 1 95 ? -6.879 -12.062 0.251 1.00 85.31 95 MET A C 1
ATOM 725 O O . MET A 1 95 ? -7.769 -12.914 0.294 1.00 85.31 95 MET A O 1
ATOM 729 N N . GLY A 1 96 ? -6.083 -11.931 -0.806 1.00 92.38 96 GLY A N 1
ATOM 730 C CA . GLY A 1 96 ? -6.165 -12.790 -1.982 1.00 92.38 96 GLY A CA 1
ATOM 731 C C . GLY A 1 96 ? -6.084 -12.017 -3.288 1.00 92.38 96 GLY A C 1
ATOM 732 O O . GLY A 1 96 ? -5.430 -10.980 -3.372 1.00 92.38 96 GLY A O 1
ATOM 733 N N . THR A 1 97 ? -6.717 -12.564 -4.322 1.00 95.50 97 THR A N 1
ATOM 734 C CA . THR A 1 97 ? -6.779 -11.968 -5.659 1.00 95.50 97 THR A CA 1
ATOM 735 C C . THR A 1 97 ? -8.169 -11.401 -5.896 1.00 95.50 97 THR A C 1
ATOM 73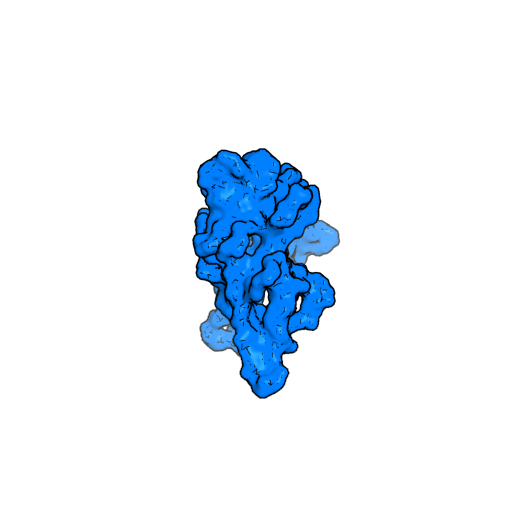7 O O . THR A 1 97 ? -9.166 -12.108 -5.747 1.00 95.50 97 THR A O 1
ATOM 740 N N . PHE A 1 98 ? -8.222 -10.140 -6.302 1.00 93.50 98 PHE A N 1
ATOM 741 C CA . PHE A 1 98 ? -9.447 -9.378 -6.483 1.00 93.50 98 PHE A CA 1
ATOM 742 C C . PHE A 1 98 ? -9.558 -8.878 -7.924 1.00 93.50 98 PHE A C 1
ATOM 744 O O . PHE A 1 98 ? -8.529 -8.599 -8.553 1.00 93.50 98 PHE A O 1
ATOM 751 N N . PRO A 1 99 ? -10.786 -8.737 -8.458 1.00 93.69 99 PRO A N 1
ATOM 752 C CA . PRO A 1 99 ? -11.011 -7.987 -9.686 1.00 93.69 99 PRO A CA 1
ATOM 753 C C . PRO A 1 99 ? -10.401 -6.593 -9.575 1.00 93.69 99 PRO A C 1
ATOM 755 O O . PRO A 1 99 ? -10.409 -5.987 -8.502 1.00 93.69 99 PRO A O 1
ATOM 758 N N . MET A 1 100 ? -9.869 -6.084 -10.680 1.00 92.19 100 MET A N 1
ATOM 759 C CA . MET A 1 100 ? -9.280 -4.755 -10.684 1.00 92.19 100 MET A CA 1
ATOM 760 C C . MET A 1 100 ? -10.336 -3.682 -10.386 1.00 92.19 100 MET A C 1
ATOM 762 O O . MET A 1 100 ? -11.422 -3.673 -10.961 1.00 92.19 100 MET A O 1
ATOM 766 N N . SER A 1 101 ? -9.991 -2.736 -9.519 1.00 88.44 101 SER A N 1
ATOM 767 C CA . SER A 1 101 ? -10.733 -1.499 -9.269 1.00 88.44 101 SER A CA 1
ATOM 768 C C . SER A 1 101 ? -9.783 -0.314 -9.423 1.00 88.44 101 SER A C 1
ATOM 770 O O . SER A 1 101 ? -8.570 -0.481 -9.329 1.00 88.44 101 SER A O 1
ATOM 772 N N . TYR A 1 102 ? -10.302 0.891 -9.675 1.00 88.06 102 TYR A N 1
ATOM 773 C CA . TYR A 1 102 ? -9.460 2.096 -9.775 1.00 88.06 102 TYR A CA 1
ATOM 774 C C . TYR A 1 102 ? -8.760 2.447 -8.457 1.00 88.06 102 TYR A C 1
ATOM 776 O O . TYR A 1 102 ? -7.666 3.011 -8.474 1.00 88.06 102 TYR A O 1
ATOM 784 N N . SER A 1 103 ? -9.380 2.100 -7.329 1.00 92.81 103 SER A N 1
ATOM 785 C CA . SER A 1 103 ? -8.796 2.226 -5.999 1.00 92.81 103 SER A CA 1
ATOM 786 C C . SER A 1 103 ? -9.255 1.110 -5.064 1.00 92.81 103 SER A C 1
ATOM 788 O O . SER A 1 103 ? -10.289 0.471 -5.291 1.00 92.81 103 SER A O 1
ATOM 790 N N . PHE A 1 104 ? -8.459 0.859 -4.029 1.00 91.19 104 PHE A N 1
ATOM 791 C CA . PHE A 1 104 ? -8.752 -0.054 -2.930 1.00 91.19 104 PHE A CA 1
ATOM 792 C C . PHE A 1 104 ? -7.963 0.352 -1.680 1.00 91.19 104 PHE A C 1
ATOM 794 O O . PHE A 1 104 ? -6.928 1.013 -1.771 1.00 91.19 104 PHE A O 1
ATOM 801 N N . ASP A 1 105 ? -8.431 -0.099 -0.520 1.00 90.44 105 ASP A N 1
ATOM 802 C CA . ASP A 1 105 ? -7.809 0.197 0.768 1.00 90.44 105 ASP A CA 1
ATOM 803 C C . ASP A 1 105 ? -6.955 -0.969 1.269 1.00 90.44 105 ASP A C 1
ATOM 805 O O . ASP A 1 105 ? -7.277 -2.140 1.061 1.00 90.44 105 ASP A O 1
ATOM 809 N N . ILE A 1 106 ? -5.895 -0.633 2.000 1.00 90.44 106 ILE A N 1
ATOM 810 C CA . ILE A 1 106 ? -5.059 -1.558 2.767 1.00 90.44 106 ILE A CA 1
ATOM 811 C C . ILE A 1 106 ? -5.163 -1.139 4.244 1.00 90.44 106 ILE A C 1
ATOM 813 O O . ILE A 1 106 ? -4.328 -0.368 4.737 1.00 90.44 106 ILE A O 1
ATOM 817 N N . PRO A 1 107 ? -6.223 -1.565 4.957 1.00 85.31 107 PRO A N 1
ATOM 818 C CA . PRO A 1 107 ? -6.405 -1.228 6.363 1.00 85.31 107 PRO A CA 1
ATOM 819 C C . PRO A 1 107 ? -5.455 -2.031 7.254 1.00 85.31 107 PRO A C 1
ATOM 821 O O . PRO A 1 107 ? -5.057 -3.151 6.924 1.00 85.31 107 PRO A O 1
ATOM 824 N N . ALA A 1 108 ? -5.112 -1.455 8.407 1.00 83.06 108 ALA A N 1
ATOM 825 C CA . ALA A 1 108 ? -4.396 -2.132 9.484 1.00 83.06 108 ALA A CA 1
ATOM 826 C C . ALA A 1 108 ? -3.134 -2.908 9.044 1.00 83.06 108 ALA A C 1
ATOM 828 O O . ALA A 1 108 ? -2.892 -4.005 9.525 1.00 83.06 108 ALA A O 1
ATOM 829 N N . LEU A 1 109 ? -2.302 -2.388 8.135 1.00 89.75 109 LEU A N 1
ATOM 830 C CA . LEU A 1 109 ? -1.024 -3.035 7.795 1.00 89.75 109 LEU A CA 1
ATOM 831 C C . LEU A 1 109 ? -0.103 -3.098 9.033 1.00 89.75 109 LEU A C 1
ATOM 833 O O . LEU A 1 109 ? 0.084 -2.094 9.728 1.00 89.75 109 LEU A O 1
ATOM 837 N N . ASN A 1 110 ? 0.519 -4.252 9.310 1.00 90.62 110 ASN A N 1
ATOM 838 C CA . ASN A 1 110 ? 1.437 -4.393 10.442 1.00 90.62 110 ASN A CA 1
ATOM 839 C C . ASN A 1 110 ? 2.748 -3.627 10.212 1.00 90.62 110 ASN A C 1
ATOM 841 O O . ASN A 1 110 ? 3.739 -4.169 9.724 1.00 90.62 110 ASN A O 1
ATOM 845 N N . HIS A 1 111 ? 2.791 -2.365 10.635 1.00 90.81 111 HIS A N 1
ATOM 846 C CA . HIS A 1 111 ? 3.979 -1.521 10.497 1.00 90.81 111 HIS A CA 1
ATOM 847 C C . HIS A 1 111 ? 5.164 -1.952 11.391 1.00 90.81 111 HIS A C 1
ATOM 849 O O . HIS A 1 111 ? 6.301 -1.515 11.166 1.00 90.81 111 HIS A O 1
ATOM 855 N N . THR A 1 112 ? 4.937 -2.816 12.390 1.00 89.69 112 THR A N 1
ATOM 856 C CA . THR A 1 112 ? 5.992 -3.313 13.296 1.00 89.69 112 THR A CA 1
ATOM 857 C C . THR A 1 112 ? 6.753 -4.514 12.728 1.00 89.69 112 THR A C 1
ATOM 859 O O . THR A 1 112 ? 7.948 -4.653 12.991 1.00 89.69 112 THR A O 1
ATOM 862 N N . ASN A 1 113 ? 6.101 -5.338 11.901 1.00 92.50 113 ASN A N 1
ATOM 863 C CA . ASN A 1 113 ? 6.754 -6.373 11.103 1.00 92.50 113 ASN A CA 1
ATOM 864 C C . ASN A 1 113 ? 7.576 -5.695 10.000 1.00 92.50 113 ASN A C 1
ATOM 866 O O . ASN A 1 113 ? 7.081 -4.783 9.350 1.00 92.50 113 ASN A O 1
ATOM 870 N N . THR A 1 114 ? 8.832 -6.096 9.786 1.00 92.44 114 THR A N 1
ATOM 871 C CA . THR A 1 114 ? 9.704 -5.482 8.770 1.00 92.44 114 THR A CA 1
ATOM 872 C C . THR A 1 114 ? 9.327 -5.840 7.336 1.00 92.44 114 THR A C 1
ATOM 874 O O . THR A 1 114 ? 9.693 -5.103 6.426 1.00 92.44 114 THR A O 1
ATOM 877 N N . THR A 1 115 ? 8.599 -6.940 7.135 1.00 94.94 115 THR A N 1
ATOM 878 C CA . THR A 1 115 ? 8.166 -7.434 5.820 1.00 94.94 115 THR A CA 1
ATOM 879 C C . THR A 1 115 ? 6.704 -7.887 5.880 1.00 94.94 115 THR A C 1
ATOM 881 O O . THR A 1 115 ? 6.433 -9.091 5.823 1.00 94.94 115 THR A O 1
ATOM 884 N N . PRO A 1 116 ? 5.751 -6.957 6.075 1.00 95.19 116 PRO A N 1
ATOM 885 C CA . PRO A 1 116 ? 4.353 -7.319 6.244 1.00 95.19 116 PRO A CA 1
ATOM 886 C C . PRO A 1 116 ? 3.719 -7.823 4.947 1.00 95.19 116 PRO A C 1
ATOM 888 O O . PRO A 1 116 ? 2.838 -8.664 5.022 1.00 95.19 116 PRO A O 1
ATOM 891 N N . PHE A 1 117 ? 4.150 -7.389 3.759 1.00 96.50 117 PHE A N 1
ATOM 892 C CA . PHE A 1 117 ? 3.592 -7.927 2.515 1.00 96.50 117 PHE A CA 1
ATOM 893 C C . PHE A 1 117 ? 4.155 -9.310 2.192 1.00 96.50 117 PHE A C 1
ATOM 895 O O . PHE A 1 117 ? 5.369 -9.518 2.185 1.00 96.50 117 PHE A O 1
ATOM 902 N N . HIS A 1 118 ? 3.256 -10.233 1.863 1.00 95.94 118 HIS A N 1
ATOM 903 C CA . HIS A 1 118 ? 3.548 -11.563 1.327 1.00 95.94 118 HIS A CA 1
ATOM 904 C C . HIS A 1 118 ? 3.250 -11.656 -0.173 1.00 95.94 118 HIS A C 1
ATOM 906 O O . HIS A 1 118 ? 3.842 -12.472 -0.873 1.00 95.94 118 HIS A O 1
ATOM 912 N N . ASN A 1 119 ? 2.325 -10.831 -0.668 1.00 97.00 119 ASN A N 1
ATOM 913 C CA . ASN A 1 119 ? 2.086 -10.613 -2.088 1.00 97.00 119 ASN A CA 1
ATOM 914 C C . ASN A 1 119 ? 1.509 -9.212 -2.271 1.00 97.00 119 ASN A C 1
ATOM 916 O O . ASN A 1 119 ? 0.524 -8.864 -1.619 1.00 97.00 119 ASN A O 1
ATOM 920 N N . PHE A 1 120 ? 2.107 -8.432 -3.160 1.00 96.56 120 PHE A N 1
ATOM 921 C CA . PHE A 1 120 ? 1.508 -7.196 -3.622 1.00 96.56 120 PHE A CA 1
ATOM 922 C C . PHE A 1 120 ? 1.794 -7.048 -5.111 1.00 96.56 120 PHE A C 1
ATOM 924 O O . PHE A 1 120 ? 2.869 -6.606 -5.513 1.00 96.56 120 PHE A O 1
ATOM 931 N N . SER A 1 121 ? 0.851 -7.492 -5.935 1.00 95.62 121 SER A N 1
ATOM 932 C CA . SER A 1 121 ? 1.044 -7.548 -7.380 1.00 95.62 121 SER A CA 1
ATOM 933 C C . SER A 1 121 ? -0.209 -7.183 -8.158 1.00 95.62 121 SER A C 1
ATOM 935 O O . SER A 1 121 ? -1.333 -7.335 -7.685 1.00 95.62 121 SER A O 1
ATOM 937 N N . PHE A 1 122 ? -0.005 -6.715 -9.382 1.00 94.38 122 PHE A N 1
ATOM 938 C CA . PHE A 1 122 ? -1.058 -6.345 -10.313 1.00 94.38 122 PHE A CA 1
ATOM 939 C C . PHE A 1 122 ? -0.899 -7.150 -11.595 1.00 94.38 122 PHE A C 1
ATOM 941 O O . PHE A 1 122 ? 0.160 -7.133 -12.216 1.00 94.38 122 PHE A O 1
ATOM 948 N N . TYR A 1 123 ? -1.951 -7.849 -11.999 1.00 95.12 123 TYR A N 1
ATOM 949 C CA . TYR A 1 123 ? -2.068 -8.471 -13.308 1.00 95.12 123 TYR A CA 1
ATOM 950 C C . TYR A 1 123 ? -2.885 -7.553 -14.211 1.00 95.12 123 TYR A C 1
ATOM 952 O O . TYR A 1 123 ? -4.085 -7.365 -14.002 1.00 95.12 123 TYR A O 1
ATOM 960 N N . PHE A 1 124 ? -2.226 -6.999 -15.219 1.00 92.50 124 PHE A N 1
ATOM 961 C CA . PHE A 1 124 ? -2.848 -6.145 -16.217 1.00 92.50 124 PHE A CA 1
ATOM 962 C C . PHE A 1 124 ? -3.088 -6.929 -17.499 1.00 92.50 124 PHE A C 1
ATOM 964 O O . PHE A 1 124 ? -2.171 -7.563 -18.026 1.00 92.50 124 PHE A O 1
ATOM 971 N N . TYR A 1 125 ? -4.300 -6.821 -18.027 1.00 93.12 125 TYR A N 1
ATOM 972 C CA . TYR A 1 125 ? -4.692 -7.364 -19.319 1.00 93.12 125 TYR A CA 1
ATOM 973 C C . TYR A 1 125 ? -5.067 -6.236 -20.276 1.00 93.12 125 TYR A C 1
ATOM 975 O O . TYR A 1 125 ? -5.688 -5.252 -19.878 1.00 93.12 125 TYR A O 1
ATOM 983 N N . VAL A 1 126 ? -4.715 -6.396 -21.550 1.00 90.38 126 VAL A N 1
ATOM 984 C CA . VAL A 1 126 ? -5.058 -5.464 -22.625 1.00 90.38 126 VAL A CA 1
ATOM 985 C C . VAL A 1 126 ? -5.632 -6.243 -23.806 1.00 90.38 126 VAL A C 1
ATOM 987 O O . VAL A 1 126 ? -4.986 -7.167 -24.316 1.00 90.38 126 VAL A O 1
ATOM 990 N N . ASP A 1 127 ? -6.813 -5.835 -24.282 1.00 88.81 127 ASP A N 1
ATOM 991 C CA . ASP A 1 127 ? -7.358 -6.267 -25.577 1.00 88.81 127 ASP A CA 1
ATOM 992 C C . ASP A 1 127 ? -6.681 -5.485 -26.712 1.00 88.81 127 ASP A C 1
ATOM 994 O O . ASP A 1 127 ? -7.210 -4.554 -27.323 1.00 88.81 127 ASP A O 1
ATOM 998 N N . GLY A 1 128 ? -5.405 -5.795 -26.914 1.00 84.69 128 GLY A N 1
ATOM 999 C CA . GLY A 1 128 ? -4.564 -5.085 -27.852 1.00 84.69 128 GLY A CA 1
ATOM 1000 C C . GLY A 1 128 ? -3.112 -5.533 -27.821 1.00 84.69 128 GLY A C 1
ATOM 1001 O O . GLY A 1 128 ? -2.699 -6.455 -27.125 1.00 84.69 128 GLY A O 1
ATOM 1002 N N . ASP A 1 129 ? -2.316 -4.856 -28.636 1.00 82.88 129 ASP A N 1
ATOM 1003 C CA . ASP A 1 129 ? -0.890 -5.119 -28.776 1.00 82.88 129 ASP A CA 1
ATOM 1004 C C . ASP A 1 129 ? -0.091 -4.646 -27.541 1.00 82.88 129 ASP A C 1
ATOM 1006 O O . ASP A 1 129 ? -0.424 -3.633 -26.917 1.00 82.88 129 ASP A O 1
ATOM 1010 N N . ALA A 1 130 ? 1.000 -5.353 -27.225 1.00 82.38 130 ALA A N 1
ATOM 1011 C CA . ALA A 1 130 ? 1.878 -5.067 -26.086 1.00 82.38 130 ALA A CA 1
ATOM 1012 C C . ALA A 1 130 ? 2.499 -3.663 -26.094 1.00 82.38 130 ALA A C 1
ATOM 1014 O O . ALA A 1 130 ? 2.928 -3.185 -25.046 1.00 82.38 130 ALA A O 1
ATOM 1015 N N . SER A 1 131 ? 2.477 -2.960 -27.231 1.00 77.50 131 SER A N 1
ATOM 1016 C CA . SER A 1 131 ? 2.851 -1.544 -27.331 1.00 77.50 131 SER A CA 1
ATOM 1017 C C . SER A 1 131 ? 2.125 -0.628 -26.341 1.00 77.50 131 SER A C 1
ATOM 1019 O O . SER A 1 131 ? 2.658 0.436 -26.013 1.00 77.50 131 SER A O 1
ATOM 1021 N N . PHE A 1 132 ? 0.953 -1.022 -25.822 1.00 77.06 132 PHE A N 1
ATOM 1022 C CA . PHE A 1 132 ? 0.323 -0.298 -24.718 1.00 77.06 132 PHE A CA 1
ATOM 1023 C C . PHE A 1 132 ? 1.250 -0.203 -23.504 1.00 77.06 132 PHE A C 1
ATOM 1025 O O . PHE A 1 132 ? 1.513 0.894 -23.023 1.00 77.06 132 PHE A O 1
ATOM 1032 N N . PHE A 1 133 ? 1.791 -1.334 -23.051 1.00 75.19 133 PHE A N 1
ATOM 1033 C CA . PHE A 1 133 ? 2.641 -1.405 -21.864 1.00 75.19 133 PHE A CA 1
ATOM 1034 C C . PHE A 1 133 ? 3.947 -0.618 -22.019 1.00 75.19 133 PHE A C 1
ATOM 1036 O O . PHE A 1 133 ? 4.526 -0.182 -21.031 1.00 75.19 133 PHE A O 1
ATOM 1043 N N . VAL A 1 134 ? 4.359 -0.370 -23.263 1.00 65.94 134 VAL A N 1
ATOM 1044 C CA . VAL A 1 134 ? 5.545 0.420 -23.614 1.00 65.94 134 VAL A CA 1
ATOM 1045 C C . VAL A 1 134 ? 5.295 1.931 -23.490 1.00 65.94 134 VAL A C 1
ATOM 1047 O O . VAL A 1 134 ? 6.245 2.698 -23.440 1.00 65.94 134 VAL A O 1
ATOM 1050 N N . SER A 1 135 ? 4.041 2.398 -23.476 1.00 62.84 135 SER A N 1
ATOM 1051 C CA . SER A 1 135 ? 3.697 3.835 -23.505 1.00 62.84 135 SER A CA 1
ATOM 1052 C C . SER A 1 135 ? 2.456 4.186 -22.678 1.00 62.84 135 SER A C 1
ATOM 1054 O O . SER A 1 135 ? 1.760 5.165 -22.955 1.00 62.84 135 SER A O 1
ATOM 1056 N N . SER A 1 136 ? 2.144 3.367 -21.675 1.00 66.69 136 SER A N 1
ATOM 1057 C CA . SER A 1 136 ? 0.907 3.491 -20.903 1.00 66.69 136 SER A CA 1
ATOM 1058 C C . SER A 1 136 ? 0.904 4.727 -20.008 1.00 66.69 136 SER A C 1
ATOM 1060 O O . SER A 1 136 ? -0.163 5.224 -19.669 1.00 66.69 136 SER A O 1
ATOM 1062 N N . GLY A 1 137 ? 2.083 5.224 -19.606 1.00 74.25 137 GLY A N 1
ATOM 1063 C CA . GLY A 1 137 ? 2.192 6.276 -18.597 1.00 74.25 137 GLY A CA 1
ATOM 1064 C C . GLY A 1 137 ? 1.539 5.880 -17.271 1.00 74.25 137 GLY A C 1
ATOM 1065 O O . GLY A 1 137 ? 1.157 6.765 -16.500 1.00 74.25 137 GLY A O 1
ATOM 1066 N N . MET A 1 138 ? 1.375 4.571 -17.047 1.00 82.50 138 MET A N 1
ATOM 1067 C CA . MET A 1 138 ? 0.629 4.018 -15.931 1.00 82.50 138 MET A CA 1
ATOM 1068 C C . MET A 1 138 ? 1.262 4.450 -14.615 1.00 82.50 138 MET A C 1
ATOM 1070 O O . MET A 1 138 ? 2.475 4.615 -14.521 1.00 82.50 138 MET A O 1
ATOM 1074 N N . THR A 1 139 ? 0.458 4.648 -13.585 1.00 87.25 139 THR A N 1
ATOM 1075 C CA . THR A 1 139 ? 0.950 4.937 -12.239 1.00 87.25 139 THR A CA 1
ATOM 1076 C C . THR A 1 139 ? 0.164 4.126 -11.235 1.00 87.25 139 THR A C 1
ATOM 1078 O O . THR A 1 139 ? -1.051 4.035 -11.371 1.00 87.25 139 THR A O 1
ATOM 1081 N N . ILE A 1 140 ? 0.831 3.602 -10.213 1.00 91.50 140 ILE A N 1
ATOM 1082 C CA . ILE A 1 140 ? 0.201 3.106 -8.990 1.00 91.50 140 ILE A CA 1
ATOM 1083 C C . ILE A 1 140 ? 0.593 4.072 -7.877 1.00 91.50 140 ILE A C 1
ATOM 1085 O O . ILE A 1 140 ? 1.771 4.376 -7.702 1.00 91.50 140 ILE A O 1
ATOM 1089 N N . THR A 1 141 ? -0.388 4.581 -7.146 1.00 94.00 141 THR A N 1
ATOM 1090 C CA . THR A 1 141 ? -0.198 5.546 -6.064 1.00 94.00 141 THR A CA 1
ATOM 1091 C C . THR A 1 141 ? -0.738 4.960 -4.772 1.00 94.00 141 THR A C 1
ATOM 1093 O O . THR A 1 141 ? -1.856 4.462 -4.748 1.00 94.00 141 THR A O 1
ATOM 1096 N N . ALA A 1 142 ? 0.043 5.037 -3.702 1.00 97.25 142 ALA A N 1
ATOM 1097 C CA . ALA A 1 142 ? -0.385 4.745 -2.343 1.00 97.25 142 ALA A CA 1
ATOM 1098 C C . ALA A 1 142 ? -0.295 6.020 -1.495 1.00 97.25 142 ALA A C 1
ATOM 1100 O O . ALA A 1 142 ? 0.691 6.757 -1.583 1.00 97.25 142 ALA A O 1
ATOM 1101 N N . THR A 1 143 ? -1.317 6.292 -0.689 1.00 97.19 143 THR A N 1
ATOM 1102 C CA . THR A 1 143 ? -1.401 7.479 0.172 1.00 97.19 143 THR A CA 1
ATOM 1103 C C . THR A 1 143 ? -1.918 7.132 1.558 1.00 97.19 143 THR A C 1
ATOM 1105 O O . THR A 1 143 ? -2.831 6.326 1.700 1.00 97.19 143 THR A O 1
ATOM 1108 N N . SER A 1 144 ? -1.355 7.776 2.577 1.00 95.19 144 SER A N 1
ATOM 1109 C CA . SER A 1 144 ? -1.853 7.745 3.956 1.00 95.19 144 SER A CA 1
ATOM 1110 C C . SER A 1 144 ? -1.396 9.017 4.666 1.00 95.19 144 SER A C 1
ATOM 1112 O O . SER A 1 144 ? -0.211 9.351 4.621 1.00 95.1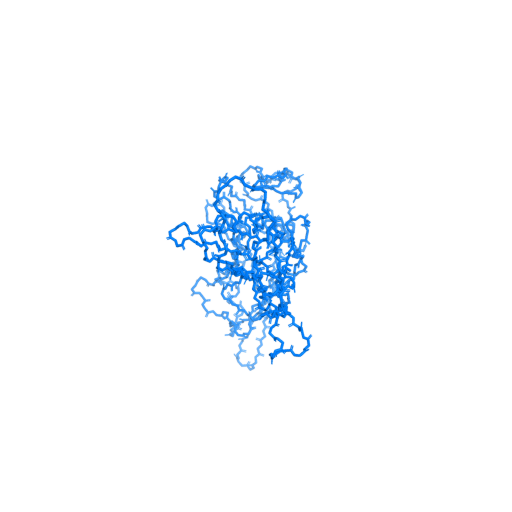9 144 SER A O 1
ATOM 1114 N N . GLY A 1 145 ? -2.322 9.765 5.269 1.00 93.69 145 GLY A N 1
ATOM 1115 C CA . GLY A 1 145 ? -2.008 11.035 5.930 1.00 93.69 145 GLY A CA 1
ATOM 1116 C C . GLY A 1 145 ? -1.269 12.022 5.014 1.00 93.69 145 GLY A C 1
ATOM 1117 O O . GLY A 1 145 ? -1.795 12.454 3.988 1.00 93.69 145 GLY A O 1
ATOM 1118 N N . THR A 1 146 ? -0.043 12.395 5.390 1.00 95.38 146 THR A N 1
ATOM 1119 C CA . THR A 1 146 ? 0.819 13.315 4.617 1.00 95.38 146 THR A CA 1
ATOM 1120 C C . THR A 1 146 ? 1.795 12.605 3.684 1.00 95.38 146 THR A C 1
ATOM 1122 O O . THR A 1 146 ? 2.603 13.259 3.016 1.00 95.38 146 THR A O 1
ATOM 1125 N N . LYS A 1 147 ? 1.749 11.273 3.658 1.00 97.25 147 LYS A N 1
ATOM 1126 C CA . LYS A 1 147 ? 2.699 10.413 2.966 1.00 97.25 147 LYS A CA 1
ATOM 1127 C C . LYS A 1 147 ? 2.099 9.907 1.662 1.00 97.25 147 LYS A C 1
ATOM 1129 O O . LYS A 1 147 ? 0.920 9.556 1.583 1.00 97.25 147 LYS A O 1
ATOM 1134 N N . ARG A 1 148 ? 2.931 9.864 0.628 1.00 97.00 148 ARG A N 1
ATOM 1135 C CA . ARG A 1 148 ? 2.563 9.401 -0.709 1.00 97.00 148 ARG A CA 1
ATOM 1136 C C . ARG A 1 148 ? 3.714 8.623 -1.322 1.00 97.00 148 ARG A C 1
ATOM 1138 O O . ARG A 1 148 ? 4.844 9.100 -1.301 1.00 97.00 148 ARG A O 1
ATOM 1145 N N . LEU A 1 149 ? 3.405 7.477 -1.912 1.00 96.25 149 LEU A N 1
ATOM 1146 C CA . LEU A 1 149 ? 4.324 6.632 -2.664 1.00 96.25 149 LEU A CA 1
ATOM 1147 C C . LEU A 1 149 ? 3.771 6.424 -4.074 1.00 96.25 149 LEU A C 1
ATOM 1149 O O . LEU A 1 149 ? 2.628 6.004 -4.234 1.00 96.25 149 LEU A O 1
ATOM 1153 N N . VAL A 1 150 ? 4.565 6.723 -5.097 1.00 92.56 150 VAL A N 1
ATOM 1154 C CA . VAL A 1 150 ? 4.160 6.608 -6.501 1.00 92.56 150 VAL A CA 1
ATOM 1155 C C . VAL A 1 150 ? 5.106 5.671 -7.232 1.00 92.56 150 VAL A C 1
ATOM 1157 O O . VAL A 1 150 ? 6.296 5.950 -7.351 1.00 92.56 150 VAL A O 1
ATOM 1160 N N . TYR A 1 151 ? 4.554 4.601 -7.789 1.00 90.00 151 TYR A N 1
ATOM 1161 C CA . TYR A 1 151 ? 5.188 3.764 -8.798 1.00 90.00 151 TYR A CA 1
ATOM 1162 C C . TYR A 1 151 ? 4.732 4.287 -10.148 1.00 90.00 151 TYR A C 1
ATOM 1164 O O . TYR A 1 151 ? 3.588 4.090 -10.552 1.00 90.00 151 TYR A O 1
ATOM 1172 N N . SER A 1 152 ? 5.593 5.022 -10.828 1.00 83.75 152 SER A N 1
ATOM 1173 C CA . SER A 1 152 ? 5.285 5.476 -12.183 1.00 83.75 152 SER A CA 1
ATOM 1174 C C . SER A 1 152 ? 5.754 4.402 -13.158 1.00 83.75 152 SER A C 1
ATOM 1176 O O . SER A 1 152 ? 6.706 3.734 -12.805 1.00 83.75 152 SER A O 1
ATOM 1178 N N . PHE A 1 153 ? 5.143 4.208 -14.329 1.00 79.19 153 PHE A N 1
ATOM 1179 C CA . PHE A 1 153 ? 5.565 3.233 -15.342 1.00 79.19 153 PHE A CA 1
ATOM 1180 C C . PHE A 1 153 ? 5.629 3.858 -16.751 1.00 79.19 153 PHE A C 1
ATOM 1182 O O . PHE A 1 153 ? 4.732 4.617 -17.121 1.00 79.19 153 PHE A O 1
ATOM 1189 N N . ASP A 1 154 ? 6.699 3.624 -17.520 1.00 71.50 154 ASP A N 1
ATOM 1190 C CA . ASP A 1 154 ? 6.954 4.203 -18.854 1.00 71.50 154 ASP A CA 1
ATOM 1191 C C . ASP A 1 154 ? 8.099 3.465 -19.592 1.00 71.50 154 ASP A C 1
ATOM 1193 O O . ASP A 1 154 ? 8.775 2.599 -19.046 1.00 71.50 154 ASP A O 1
ATOM 1197 N N . LYS A 1 155 ? 8.295 3.831 -20.857 1.00 61.12 155 LYS A N 1
ATOM 1198 C CA . LYS A 1 155 ? 9.150 3.248 -21.901 1.00 61.12 155 LYS A CA 1
ATOM 1199 C C . LYS A 1 155 ? 10.654 3.101 -21.590 1.00 61.12 155 LYS A C 1
ATOM 1201 O O . LYS A 1 155 ? 11.341 4.118 -21.566 1.00 61.12 155 LYS A O 1
ATOM 1206 N N . ASP A 1 156 ? 11.212 1.885 -21.673 1.00 51.94 156 ASP A N 1
ATOM 1207 C CA . ASP A 1 156 ? 12.475 1.676 -22.429 1.00 51.94 156 ASP A CA 1
ATOM 1208 C C . ASP A 1 156 ? 12.091 1.232 -23.831 1.00 51.94 156 ASP A C 1
ATOM 1210 O O . ASP A 1 156 ? 11.038 0.646 -24.034 1.00 51.94 156 ASP A O 1
ATOM 1214 N N . GLY A 1 157 ? 12.905 1.504 -24.841 1.00 50.38 157 GLY A N 1
ATOM 1215 C CA . GLY A 1 157 ? 12.617 1.162 -26.238 1.00 50.38 157 GLY A CA 1
ATOM 1216 C C . GLY A 1 157 ? 12.548 -0.344 -26.563 1.00 50.38 157 GLY A C 1
ATOM 1217 O O . GLY A 1 157 ? 12.855 -0.708 -27.696 1.00 50.38 157 GLY A O 1
ATOM 1218 N N . LYS A 1 158 ? 12.205 -1.205 -25.596 1.00 51.56 158 LYS A N 1
ATOM 1219 C CA . LYS A 1 158 ? 12.047 -2.666 -25.649 1.00 51.56 158 LYS A CA 1
ATOM 1220 C C . LYS A 1 158 ? 10.789 -3.050 -24.853 1.00 51.56 158 LYS A C 1
ATOM 1222 O O . LYS A 1 158 ? 10.403 -2.305 -23.965 1.00 51.56 158 LYS A O 1
ATOM 1227 N N . ASP A 1 159 ? 10.173 -4.186 -25.174 1.00 48.25 159 ASP A N 1
ATOM 1228 C CA . ASP A 1 159 ? 8.814 -4.626 -24.777 1.00 48.25 159 ASP A CA 1
ATOM 1229 C C . ASP A 1 159 ? 8.553 -4.861 -23.261 1.00 48.25 159 ASP A C 1
ATOM 1231 O O . ASP A 1 159 ? 7.882 -5.817 -22.886 1.00 48.25 159 ASP A O 1
ATOM 1235 N N . ASN A 1 160 ? 9.067 -4.015 -22.367 1.00 51.53 160 ASN A N 1
ATOM 1236 C CA . ASN A 1 160 ? 8.985 -4.169 -20.917 1.00 51.53 160 ASN A CA 1
ATOM 1237 C C . ASN A 1 160 ? 8.256 -2.994 -20.255 1.00 51.53 160 ASN A C 1
ATOM 1239 O O . ASN A 1 160 ? 8.420 -1.848 -20.676 1.00 51.53 160 ASN A O 1
ATOM 1243 N N . ILE A 1 161 ? 7.516 -3.271 -19.174 1.00 59.25 161 ILE A N 1
ATOM 1244 C CA . ILE A 1 161 ? 7.042 -2.220 -18.264 1.00 59.25 161 ILE A CA 1
ATOM 1245 C C . ILE A 1 161 ? 8.208 -1.847 -17.359 1.00 59.25 161 ILE A C 1
ATOM 1247 O O . ILE A 1 161 ? 8.766 -2.704 -16.667 1.00 59.25 161 ILE A O 1
ATOM 1251 N N . ILE A 1 162 ? 8.549 -0.568 -17.340 1.00 58.50 162 ILE A N 1
ATOM 1252 C CA . ILE A 1 162 ? 9.611 -0.030 -16.498 1.00 58.50 162 ILE A CA 1
ATOM 1253 C C . ILE A 1 162 ? 9.017 1.070 -15.658 1.00 58.50 162 ILE A C 1
ATOM 1255 O O . ILE A 1 162 ? 8.058 1.696 -16.091 1.00 58.50 162 ILE A O 1
ATOM 1259 N N . LEU A 1 163 ? 9.543 1.286 -14.456 1.00 60.75 163 LEU A N 1
ATOM 1260 C CA . LEU A 1 163 ? 9.096 2.383 -13.606 1.00 60.75 163 LEU A CA 1
ATOM 1261 C C . LEU A 1 163 ? 9.362 3.743 -14.308 1.00 60.75 163 LEU A C 1
ATOM 1263 O O . LEU A 1 163 ? 10.116 3.747 -15.253 1.00 60.75 163 LEU A O 1
ATOM 1267 N N . SER A 1 164 ? 8.798 4.908 -13.980 1.00 53.97 164 SER A N 1
ATOM 1268 C CA . SER A 1 164 ? 8.978 6.132 -14.800 1.00 53.97 164 SER A CA 1
ATOM 1269 C C . SER A 1 164 ? 9.291 7.401 -14.048 1.00 53.97 164 SER A C 1
ATOM 1271 O O . SER A 1 164 ? 9.180 7.464 -12.834 1.00 53.97 164 SER A O 1
ATOM 1273 N N . LYS A 1 165 ? 9.803 8.392 -14.777 1.00 51.53 165 LYS A N 1
ATOM 1274 C CA . LYS A 1 165 ? 10.471 9.570 -14.230 1.00 51.53 165 LYS A CA 1
ATOM 1275 C C . LYS A 1 165 ? 9.586 10.365 -13.256 1.00 51.53 165 LYS A C 1
ATOM 1277 O O . LYS A 1 165 ? 8.508 10.831 -13.632 1.00 51.53 165 LYS A O 1
ATOM 1282 N N . ALA A 1 166 ? 10.116 10.652 -12.066 1.00 46.59 166 ALA A N 1
ATOM 1283 C CA . ALA A 1 166 ? 9.594 11.695 -11.183 1.00 46.59 166 ALA A CA 1
ATOM 1284 C C . ALA A 1 166 ? 9.809 13.083 -11.828 1.00 46.59 166 ALA A C 1
ATOM 1286 O O . ALA A 1 166 ? 10.894 13.406 -12.327 1.00 46.59 166 ALA A O 1
ATOM 1287 N N . LYS A 1 167 ? 8.775 13.932 -11.883 1.00 41.59 167 LYS A N 1
ATOM 1288 C CA . LYS A 1 167 ? 8.883 15.265 -12.508 1.00 41.59 167 LYS A CA 1
ATOM 1289 C C . LYS A 1 167 ? 9.797 16.174 -11.671 1.00 41.59 167 LYS A C 1
ATOM 1291 O O . LYS A 1 167 ? 9.387 16.600 -10.602 1.00 41.59 167 LYS A O 1
ATOM 1296 N N . GLY A 1 168 ? 10.967 16.568 -12.190 1.00 44.78 168 GLY A N 1
ATOM 1297 C CA . GLY A 1 168 ? 11.745 17.669 -11.593 1.00 44.78 168 GLY A CA 1
ATOM 1298 C C . GLY A 1 168 ? 13.270 17.641 -11.708 1.00 44.78 168 GLY A C 1
ATOM 1299 O O . GLY A 1 168 ? 13.889 18.631 -11.332 1.00 44.78 168 GLY A O 1
ATOM 1300 N N . VAL A 1 169 ? 13.896 16.587 -12.243 1.00 37.19 169 VAL A N 1
ATOM 1301 C CA . VAL A 1 169 ? 15.367 16.527 -12.379 1.00 37.19 169 VAL A CA 1
ATOM 1302 C C . VAL A 1 169 ? 15.747 15.970 -13.760 1.00 37.19 169 VAL A C 1
ATOM 1304 O O . VAL A 1 169 ? 15.252 14.929 -14.180 1.00 37.19 169 VAL A O 1
ATOM 1307 N N . ASP A 1 170 ? 16.537 16.701 -14.544 1.00 42.50 170 ASP A N 1
ATOM 1308 C CA . ASP A 1 170 ? 17.244 16.195 -15.740 1.00 42.50 170 ASP A CA 1
ATOM 1309 C C . ASP A 1 170 ? 18.293 15.161 -15.261 1.00 42.50 170 ASP A C 1
ATOM 1311 O O . ASP A 1 170 ? 19.033 15.478 -14.339 1.00 42.50 170 ASP A O 1
ATOM 1315 N N . TYR A 1 171 ? 18.423 13.909 -15.725 1.00 38.22 171 TYR A N 1
ATOM 1316 C CA . TYR A 1 171 ? 18.254 13.299 -17.045 1.00 38.22 171 TYR A CA 1
ATOM 1317 C C . TYR A 1 171 ? 17.794 11.820 -16.918 1.00 38.22 171 TYR A C 1
ATOM 1319 O O . TYR A 1 171 ? 18.332 11.068 -16.118 1.00 38.22 171 TYR A O 1
ATOM 1327 N N . SER A 1 172 ? 16.813 11.433 -17.745 1.00 42.25 172 SER A N 1
ATOM 1328 C CA . SER A 1 172 ? 16.500 10.071 -18.238 1.00 42.25 172 SER A CA 1
ATOM 1329 C C . SER A 1 172 ? 16.624 8.846 -17.307 1.00 42.25 172 SER A C 1
ATOM 1331 O O . SER A 1 172 ? 17.454 7.999 -17.607 1.00 42.25 172 SER A O 1
ATOM 1333 N N . ASN A 1 173 ? 15.760 8.674 -16.296 1.00 51.41 173 ASN A N 1
ATOM 1334 C CA . ASN A 1 173 ? 15.600 7.389 -15.595 1.00 51.41 173 ASN A CA 1
ATOM 1335 C C . ASN A 1 173 ? 14.202 7.212 -14.959 1.00 51.41 173 ASN A C 1
ATOM 1337 O O . ASN A 1 173 ? 13.434 8.157 -14.769 1.00 51.41 173 ASN A O 1
ATOM 1341 N N . TYR A 1 174 ? 13.898 5.948 -14.703 1.00 60.41 174 TYR A N 1
ATOM 1342 C CA . TYR A 1 174 ? 12.646 5.300 -14.314 1.00 60.41 174 TYR A CA 1
ATOM 1343 C C . TYR A 1 174 ? 12.439 5.279 -12.799 1.00 60.41 174 TYR A C 1
ATOM 1345 O O . TYR A 1 174 ? 13.340 4.772 -12.151 1.00 60.41 174 TYR A O 1
ATOM 1353 N N . ALA A 1 175 ? 11.330 5.746 -12.209 1.00 74.25 175 ALA A N 1
ATOM 1354 C CA . ALA A 1 175 ? 11.305 6.059 -10.776 1.00 74.25 175 ALA A CA 1
ATOM 1355 C C . ALA A 1 175 ? 10.113 5.549 -9.939 1.00 74.25 175 ALA A C 1
ATOM 1357 O O . ALA A 1 175 ? 8.967 5.456 -10.391 1.00 74.25 175 ALA A O 1
ATOM 1358 N N . ILE A 1 176 ? 10.426 5.305 -8.664 1.00 88.81 176 ILE A N 1
ATOM 1359 C CA . ILE A 1 176 ? 9.512 5.307 -7.518 1.00 88.81 176 ILE A CA 1
ATOM 1360 C C . ILE A 1 176 ? 9.764 6.598 -6.746 1.00 88.81 176 ILE A C 1
ATOM 1362 O O . ILE A 1 176 ? 10.914 6.930 -6.461 1.00 88.81 176 ILE A O 1
ATOM 1366 N N . GLU A 1 177 ? 8.703 7.312 -6.393 1.00 90.75 177 GLU A N 1
ATOM 1367 C CA . GLU A 1 177 ? 8.785 8.563 -5.640 1.00 90.75 177 GLU A CA 1
ATOM 1368 C C . GLU A 1 177 ? 8.031 8.430 -4.318 1.00 90.75 177 GLU A C 1
ATOM 1370 O O . GLU A 1 177 ? 6.820 8.206 -4.309 1.00 90.75 177 GLU A O 1
ATOM 1375 N N . TYR A 1 178 ? 8.739 8.602 -3.205 1.00 94.62 178 TYR A N 1
ATOM 1376 C CA . TYR A 1 178 ? 8.147 8.780 -1.887 1.00 94.62 178 TYR A CA 1
ATOM 1377 C C . TYR A 1 178 ? 8.194 10.254 -1.483 1.00 94.62 178 TYR A C 1
ATOM 1379 O O . TYR A 1 178 ? 9.232 10.906 -1.601 1.00 94.62 178 TYR A O 1
ATOM 1387 N N . THR A 1 179 ? 7.090 10.775 -0.954 1.00 95.00 179 THR A N 1
ATOM 1388 C CA . THR A 1 179 ? 7.019 12.123 -0.384 1.00 95.00 179 THR A CA 1
ATOM 1389 C C . THR A 1 179 ? 6.303 12.121 0.956 1.00 95.00 179 THR A C 1
ATOM 1391 O O . THR A 1 179 ? 5.267 11.473 1.085 1.00 95.00 179 THR A O 1
ATOM 1394 N N . ASP A 1 180 ? 6.793 12.918 1.903 1.00 96.19 180 ASP A N 1
ATOM 1395 C CA . ASP A 1 180 ? 6.081 13.262 3.139 1.00 96.19 180 ASP A CA 1
ATOM 1396 C C . ASP A 1 180 ? 6.016 14.784 3.273 1.00 96.19 180 ASP A C 1
ATOM 1398 O O . ASP A 1 180 ? 7.024 15.450 3.538 1.00 96.19 180 ASP A O 1
ATOM 1402 N N . SER A 1 181 ? 4.823 15.352 3.079 1.00 94.44 181 SER A N 1
ATOM 1403 C CA . SER A 1 181 ? 4.641 16.805 3.097 1.00 94.44 181 SER A CA 1
ATOM 1404 C C . SER A 1 181 ? 4.788 17.419 4.491 1.00 94.44 181 SER A C 1
ATOM 1406 O O . SER A 1 181 ? 5.033 18.619 4.588 1.00 94.44 181 SER A O 1
ATOM 1408 N N . SER A 1 182 ? 4.651 16.631 5.565 1.00 94.00 182 SER A N 1
ATOM 1409 C CA . SER A 1 182 ? 4.816 17.120 6.943 1.00 94.00 182 SER A CA 1
ATOM 1410 C C . SER A 1 182 ? 6.283 17.376 7.298 1.00 94.00 182 SER A C 1
ATOM 1412 O O . SER A 1 182 ? 6.592 18.304 8.043 1.00 94.00 182 SER A O 1
ATOM 1414 N N . ALA A 1 183 ? 7.184 16.575 6.723 1.00 93.12 183 ALA A N 1
ATOM 1415 C CA . ALA A 1 183 ? 8.620 16.620 6.970 1.00 93.12 183 ALA A CA 1
ATOM 1416 C C . ALA A 1 183 ? 9.415 17.252 5.811 1.00 93.12 183 ALA A C 1
ATOM 1418 O O . ALA A 1 183 ? 10.620 17.459 5.936 1.00 93.12 183 ALA A O 1
ATOM 1419 N N . GLY A 1 184 ? 8.762 17.560 4.684 1.00 92.88 184 GLY A N 1
ATOM 1420 C CA . GLY A 1 184 ? 9.427 18.074 3.483 1.00 92.88 184 GLY A CA 1
ATOM 1421 C C . GLY A 1 184 ? 10.350 17.046 2.821 1.00 92.88 184 GLY A C 1
ATOM 1422 O O . GLY A 1 184 ? 11.353 17.424 2.219 1.00 92.88 184 GLY A O 1
ATOM 1423 N N . ILE A 1 185 ? 10.037 15.753 2.957 1.00 92.81 185 ILE A N 1
ATOM 1424 C CA . ILE A 1 185 ? 10.843 14.649 2.420 1.00 92.81 185 ILE A CA 1
ATOM 1425 C C . ILE A 1 185 ? 10.404 14.345 0.986 1.00 92.81 185 ILE A C 1
ATOM 1427 O O . ILE A 1 185 ? 9.207 14.269 0.704 1.00 92.81 185 ILE A O 1
ATOM 1431 N N . SER A 1 186 ? 11.380 14.137 0.101 1.00 92.25 186 SER A N 1
ATOM 1432 C CA . SER A 1 186 ? 11.194 13.607 -1.252 1.00 92.25 186 SER A CA 1
ATOM 1433 C C . SER A 1 186 ? 12.353 12.667 -1.591 1.00 92.25 186 SER A C 1
ATOM 1435 O O . SER A 1 186 ? 13.518 13.071 -1.661 1.00 92.25 186 SER A O 1
ATOM 1437 N N . GLU A 1 187 ? 12.032 11.390 -1.754 1.00 91.75 187 GLU A N 1
ATOM 1438 C CA . GLU A 1 187 ? 12.992 10.313 -1.969 1.00 91.75 187 GLU A CA 1
ATOM 1439 C C . GLU A 1 187 ? 12.649 9.569 -3.254 1.00 91.75 187 GLU A C 1
ATOM 1441 O O . GLU A 1 187 ? 11.540 9.061 -3.420 1.00 91.75 187 GLU A O 1
ATOM 1446 N N . ILE A 1 188 ? 13.606 9.544 -4.176 1.00 88.94 188 ILE A N 1
ATOM 1447 C CA . ILE A 1 188 ? 13.441 8.994 -5.516 1.00 88.94 188 ILE A CA 1
ATOM 1448 C C . ILE A 1 188 ? 14.349 7.780 -5.658 1.00 88.94 188 ILE A C 1
ATOM 1450 O O . ILE A 1 188 ? 15.546 7.847 -5.371 1.00 88.94 188 ILE A O 1
ATOM 1454 N N . TRP A 1 189 ? 13.771 6.688 -6.142 1.00 88.38 189 TRP A N 1
ATOM 1455 C CA . TRP A 1 189 ? 14.470 5.447 -6.444 1.00 88.38 189 TRP A CA 1
ATOM 1456 C C . TRP A 1 189 ? 14.349 5.146 -7.914 1.00 88.38 189 TRP A C 1
ATOM 1458 O O . TRP A 1 189 ? 13.237 5.040 -8.423 1.00 88.38 189 TRP A O 1
ATOM 1468 N N . GLU A 1 190 ? 15.478 4.978 -8.580 1.00 82.56 190 GLU A N 1
ATOM 1469 C CA . GLU A 1 190 ? 15.538 4.737 -10.005 1.00 82.56 190 GLU A CA 1
ATOM 1470 C C . GLU A 1 190 ? 15.862 3.294 -10.340 1.00 82.56 190 GLU A C 1
ATOM 1472 O O . GLU A 1 190 ? 16.632 2.647 -9.645 1.00 82.56 190 GLU A O 1
ATOM 1477 N N . THR A 1 191 ? 15.285 2.764 -11.411 1.00 74.31 191 THR A N 1
ATOM 1478 C CA . THR A 1 191 ? 15.603 1.406 -11.850 1.00 74.31 191 THR A CA 1
ATOM 1479 C C . THR A 1 191 ? 16.728 1.405 -12.875 1.00 74.31 191 THR A C 1
ATOM 1481 O O . THR A 1 191 ? 16.825 2.298 -13.721 1.00 74.31 191 THR A O 1
ATOM 1484 N N . ASN A 1 192 ? 17.576 0.381 -12.833 1.00 66.69 192 ASN A N 1
ATOM 1485 C CA . ASN A 1 192 ? 18.524 0.139 -13.914 1.00 66.69 192 ASN A CA 1
ATOM 1486 C C . ASN A 1 192 ? 17.811 -0.505 -15.120 1.00 66.69 192 ASN A C 1
ATOM 1488 O O . ASN A 1 192 ? 16.798 -1.181 -14.977 1.00 66.69 192 ASN A O 1
ATOM 1492 N N . SER A 1 193 ? 18.367 -0.349 -16.326 1.00 61.69 193 SER A N 1
ATOM 1493 C CA . SER A 1 193 ? 17.772 -0.859 -17.587 1.00 61.69 193 SER A CA 1
ATOM 1494 C C . SER A 1 193 ? 17.501 -2.378 -17.650 1.00 61.69 193 SER A C 1
ATOM 1496 O O . SER A 1 193 ? 16.914 -2.871 -18.616 1.00 61.69 193 SER A O 1
ATOM 1498 N N . THR A 1 194 ? 17.950 -3.139 -16.649 1.00 65.12 194 THR A N 1
ATOM 1499 C CA . THR A 1 194 ? 17.743 -4.588 -16.538 1.00 65.12 194 THR A CA 1
ATOM 1500 C C . THR A 1 194 ? 16.536 -4.976 -15.682 1.00 65.12 194 THR A C 1
ATOM 1502 O O . THR A 1 194 ? 16.121 -6.133 -15.727 1.00 65.12 194 THR A O 1
ATOM 1505 N N . SER A 1 195 ? 15.957 -4.039 -14.932 1.00 72.69 195 SER A N 1
ATOM 1506 C CA . SER A 1 195 ? 14.866 -4.289 -13.989 1.00 72.69 195 SER A CA 1
ATOM 1507 C C . SER A 1 195 ? 13.513 -3.980 -14.631 1.00 72.69 195 SER A C 1
ATOM 1509 O O . SER A 1 195 ? 13.017 -2.859 -14.602 1.00 72.69 195 SER A O 1
ATOM 1511 N N . ASN A 1 196 ? 12.939 -5.013 -15.245 1.00 76.94 196 ASN A N 1
ATOM 1512 C CA . ASN A 1 196 ? 11.836 -4.903 -16.191 1.00 76.94 196 ASN A CA 1
ATOM 1513 C C . ASN A 1 196 ? 10.737 -5.932 -15.884 1.00 76.94 196 ASN A C 1
ATOM 1515 O O . ASN A 1 196 ? 11.036 -7.123 -15.732 1.00 76.94 196 ASN A O 1
ATOM 1519 N N . PHE A 1 197 ? 9.466 -5.520 -15.854 1.00 82.19 197 PHE A N 1
ATOM 1520 C CA . PHE A 1 197 ? 8.368 -6.490 -15.814 1.00 82.19 197 PHE A CA 1
ATOM 1521 C C . PHE A 1 197 ? 8.117 -7.041 -17.215 1.00 82.19 197 PHE A C 1
ATOM 1523 O O . PHE A 1 197 ? 8.041 -6.294 -18.194 1.00 82.19 197 PHE A O 1
ATOM 1530 N N . SER A 1 198 ? 8.020 -8.367 -17.300 1.00 84.69 198 SER A N 1
ATOM 1531 C CA . SER A 1 198 ? 7.853 -9.070 -18.570 1.00 84.69 198 SER A CA 1
ATOM 1532 C C . SER A 1 198 ? 6.435 -8.906 -19.102 1.00 84.69 198 SER A C 1
ATOM 1534 O O . SER A 1 198 ? 5.471 -9.214 -18.401 1.00 84.69 198 SER A O 1
ATOM 1536 N N . VAL A 1 199 ? 6.322 -8.501 -20.367 1.00 85.88 199 VAL A N 1
ATOM 1537 C CA . VAL A 1 199 ? 5.046 -8.436 -21.084 1.00 85.88 199 VAL A CA 1
ATOM 1538 C C . VAL A 1 199 ? 4.886 -9.678 -21.954 1.00 85.88 199 VAL A C 1
ATOM 1540 O O . VAL A 1 199 ? 5.709 -9.970 -22.822 1.00 85.88 199 VAL A O 1
ATOM 1543 N N . ASN A 1 200 ? 3.790 -10.403 -21.756 1.00 88.75 200 ASN A N 1
ATOM 1544 C CA . ASN A 1 200 ? 3.436 -11.547 -22.583 1.00 88.75 200 ASN A CA 1
ATOM 1545 C C . ASN A 1 200 ? 2.522 -11.090 -23.717 1.00 88.75 200 ASN A C 1
ATOM 1547 O O . ASN A 1 200 ? 1.423 -10.602 -23.467 1.00 88.75 200 ASN A O 1
ATOM 1551 N N . SER A 1 201 ? 2.955 -11.297 -24.960 1.00 89.44 201 SER A N 1
ATOM 1552 C CA . SER A 1 201 ? 2.152 -11.035 -26.160 1.00 89.44 201 SER A CA 1
ATOM 1553 C C . SER A 1 201 ? 1.611 -12.336 -26.740 1.00 89.44 201 SER A C 1
ATOM 1555 O O . SER A 1 201 ? 2.352 -1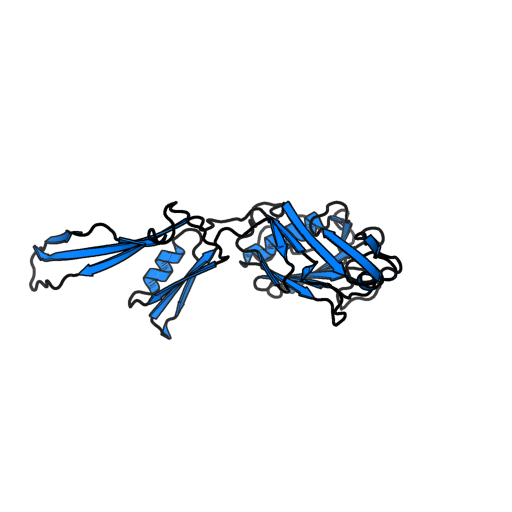3.308 -26.881 1.00 89.44 201 SER A O 1
ATOM 1557 N N . PHE A 1 202 ? 0.339 -12.355 -27.128 1.00 89.69 202 PHE A N 1
ATOM 1558 C CA . PHE A 1 202 ? -0.290 -13.516 -27.762 1.00 89.69 202 PHE A CA 1
ATOM 1559 C C . PHE A 1 202 ? -1.392 -13.084 -28.736 1.00 89.69 202 PHE A C 1
ATOM 1561 O O . PHE A 1 202 ? -1.755 -11.913 -28.805 1.00 89.69 202 PHE A O 1
ATOM 1568 N N . HIS A 1 203 ? -1.896 -14.014 -29.550 1.00 88.94 203 HIS A N 1
ATOM 1569 C CA . HIS A 1 203 ? -2.913 -13.710 -30.555 1.00 88.94 203 HIS A CA 1
ATOM 1570 C C . HIS A 1 203 ? -3.984 -14.800 -30.651 1.00 88.94 203 HIS A C 1
ATOM 1572 O O . HIS A 1 203 ? -3.695 -15.990 -30.522 1.00 88.94 203 HIS A O 1
ATOM 1578 N N . SER A 1 204 ? -5.216 -14.394 -30.959 1.00 85.81 204 SER A N 1
ATOM 1579 C CA . SER A 1 204 ? -6.305 -15.287 -31.374 1.00 85.81 204 SER A CA 1
ATOM 1580 C C . SER A 1 204 ? -6.775 -14.851 -32.758 1.00 85.81 204 SER A C 1
ATOM 1582 O O . SER A 1 204 ? -7.384 -13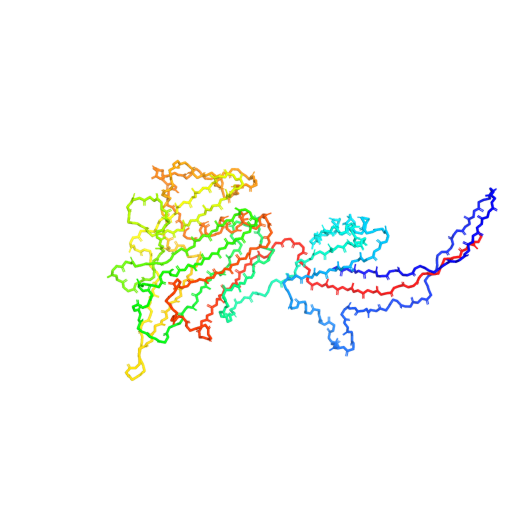.794 -32.930 1.00 85.81 204 SER A O 1
ATOM 1584 N N . GLY A 1 205 ? -6.412 -15.620 -33.787 1.00 87.06 205 GLY A N 1
ATOM 1585 C CA . GLY A 1 205 ? -6.581 -15.190 -35.176 1.00 87.06 205 GLY A CA 1
ATOM 1586 C C . GLY A 1 205 ? -5.784 -13.914 -35.475 1.00 87.06 205 GLY A C 1
ATOM 1587 O O . GLY A 1 205 ? -4.564 -13.902 -35.330 1.00 87.06 205 GLY A O 1
ATOM 1588 N N . SER A 1 206 ? -6.473 -12.852 -35.903 1.00 86.12 206 SER A N 1
ATOM 1589 C CA . SER A 1 206 ? -5.886 -11.533 -36.185 1.00 86.12 206 SER A CA 1
ATOM 1590 C C . SER A 1 206 ? -5.881 -10.578 -34.988 1.00 86.12 206 SER A C 1
ATOM 1592 O O . SER A 1 206 ? -5.351 -9.475 -35.108 1.00 86.12 206 SER A O 1
ATOM 1594 N N . ILE A 1 207 ? -6.503 -10.959 -33.869 1.00 84.00 207 ILE A N 1
ATOM 1595 C CA . ILE A 1 207 ? -6.585 -10.120 -32.672 1.00 84.00 207 ILE A CA 1
ATOM 1596 C C . ILE A 1 207 ? -5.338 -10.366 -31.830 1.00 84.00 207 ILE A C 1
ATOM 1598 O O . ILE A 1 207 ? -4.951 -11.516 -31.604 1.00 84.00 207 ILE A O 1
ATOM 1602 N N . LYS A 1 208 ? -4.701 -9.277 -31.407 1.00 90.62 208 LYS A N 1
ATOM 1603 C CA . LYS A 1 208 ? -3.529 -9.292 -30.536 1.00 90.62 208 LYS A CA 1
ATOM 1604 C C . LYS A 1 208 ? -3.958 -8.981 -29.116 1.00 90.62 208 LYS A C 1
ATOM 1606 O O . LYS A 1 208 ? -4.795 -8.110 -28.921 1.00 90.62 208 LYS A O 1
ATOM 1611 N N . TYR A 1 209 ? -3.312 -9.642 -28.174 1.00 91.06 209 TYR A N 1
ATOM 1612 C CA . TYR A 1 209 ? -3.511 -9.460 -26.751 1.00 91.06 209 TYR A CA 1
ATOM 1613 C C . TYR A 1 209 ? -2.164 -9.320 -26.065 1.00 91.06 209 TYR A C 1
ATOM 1615 O O . TYR A 1 209 ? -1.146 -9.852 -26.534 1.00 91.06 209 TYR A O 1
ATOM 1623 N N . ALA A 1 210 ? -2.182 -8.658 -24.918 1.00 91.62 210 ALA A N 1
ATOM 1624 C CA . ALA A 1 210 ? -1.026 -8.572 -24.059 1.00 91.62 210 ALA A CA 1
ATOM 1625 C C . ALA A 1 210 ? -1.432 -8.631 -22.592 1.00 91.62 210 ALA A C 1
ATOM 1627 O O . ALA A 1 210 ? -2.500 -8.161 -22.203 1.00 91.62 210 ALA A O 1
ATOM 1628 N N . ASN A 1 211 ? -0.552 -9.189 -21.770 1.00 92.06 211 ASN A N 1
ATOM 1629 C CA . ASN A 1 211 ? -0.669 -9.085 -20.325 1.00 92.06 211 ASN A CA 1
ATOM 1630 C C . ASN A 1 211 ? 0.693 -8.903 -19.666 1.00 92.06 211 ASN A C 1
ATOM 1632 O O . ASN A 1 211 ? 1.728 -9.224 -20.250 1.00 92.06 211 ASN A O 1
ATOM 1636 N N . SER A 1 212 ? 0.677 -8.393 -18.442 1.00 90.69 212 SER A N 1
ATOM 1637 C CA . SER A 1 212 ? 1.871 -8.258 -17.620 1.00 90.69 212 SER A CA 1
ATOM 1638 C C . SER A 1 212 ? 1.511 -8.343 -16.149 1.00 90.69 212 SER A C 1
ATOM 1640 O O . SER A 1 212 ? 0.524 -7.750 -15.712 1.00 90.69 212 SER A O 1
ATOM 1642 N N . THR A 1 213 ? 2.358 -9.024 -15.382 1.00 92.31 213 THR A N 1
ATOM 1643 C CA . THR A 1 213 ? 2.288 -9.016 -13.921 1.00 92.31 213 THR A CA 1
ATOM 1644 C C . THR A 1 213 ? 3.350 -8.074 -13.376 1.00 92.31 213 THR A C 1
ATOM 1646 O O . THR A 1 213 ? 4.541 -8.265 -13.613 1.00 92.31 213 THR A O 1
ATOM 1649 N N . VAL A 1 214 ? 2.911 -7.061 -12.640 1.00 90.75 214 VAL A N 1
ATOM 1650 C CA . VAL A 1 214 ? 3.756 -6.130 -11.899 1.00 90.75 214 VAL A CA 1
ATOM 1651 C C . VAL A 1 214 ? 3.795 -6.589 -10.447 1.00 90.75 214 VAL A C 1
ATOM 1653 O O . VAL A 1 214 ? 2.807 -6.452 -9.733 1.00 90.75 214 VAL A O 1
ATOM 1656 N N . ASP A 1 215 ? 4.918 -7.162 -10.022 1.00 93.56 215 ASP A N 1
ATOM 1657 C CA . ASP A 1 215 ? 5.159 -7.578 -8.636 1.00 93.56 215 ASP A CA 1
ATOM 1658 C C . ASP A 1 215 ? 5.914 -6.482 -7.873 1.00 93.56 215 ASP A C 1
ATOM 1660 O O . ASP A 1 215 ? 7.103 -6.253 -8.110 1.00 93.56 215 ASP A O 1
ATOM 1664 N N . LEU A 1 216 ? 5.221 -5.802 -6.957 1.00 94.00 216 LEU A N 1
ATOM 1665 C CA . LEU A 1 216 ? 5.758 -4.675 -6.195 1.00 94.00 216 LEU A CA 1
ATOM 1666 C C . LEU A 1 216 ? 6.605 -5.097 -4.991 1.00 94.00 216 LEU A C 1
ATOM 1668 O O . LEU A 1 216 ? 7.124 -4.223 -4.297 1.00 94.00 216 LEU A O 1
ATOM 1672 N N . ILE A 1 217 ? 6.776 -6.396 -4.735 1.00 95.31 217 ILE A N 1
ATOM 1673 C CA . ILE A 1 217 ? 7.623 -6.906 -3.646 1.00 95.31 217 ILE A CA 1
ATOM 1674 C C . ILE A 1 217 ? 8.708 -7.870 -4.134 1.00 95.31 217 ILE A C 1
ATOM 1676 O O . ILE A 1 217 ? 9.182 -8.724 -3.388 1.00 95.31 217 ILE A O 1
ATOM 1680 N N . SER A 1 218 ? 9.140 -7.731 -5.386 1.00 92.25 218 SER A N 1
ATOM 1681 C CA . SER A 1 218 ? 10.190 -8.585 -5.942 1.00 92.25 218 SER A CA 1
ATOM 1682 C C . SER A 1 218 ? 11.592 -8.176 -5.467 1.00 92.25 218 SER A C 1
ATOM 1684 O O . SER A 1 218 ? 11.998 -7.014 -5.534 1.00 92.25 218 SER A O 1
ATOM 1686 N N . ASP A 1 219 ? 12.371 -9.172 -5.037 1.00 91.94 219 ASP A N 1
ATOM 1687 C CA . ASP A 1 219 ? 13.793 -9.018 -4.702 1.00 91.94 219 ASP A CA 1
ATOM 1688 C C . ASP A 1 219 ? 14.706 -8.962 -5.934 1.00 91.94 219 ASP A C 1
ATOM 1690 O O . ASP A 1 219 ? 15.884 -8.623 -5.829 1.00 91.94 219 ASP A O 1
ATOM 1694 N N . SER A 1 220 ? 14.173 -9.299 -7.112 1.00 88.19 220 SER A N 1
ATOM 1695 C CA . SER A 1 220 ? 14.949 -9.352 -8.357 1.00 88.19 220 SER A CA 1
ATOM 1696 C C . SER A 1 220 ? 15.085 -7.987 -9.033 1.00 88.19 220 SER A C 1
ATOM 1698 O O . SER A 1 220 ? 15.963 -7.816 -9.878 1.00 88.19 220 SER A O 1
ATOM 1700 N N . TYR A 1 221 ? 14.233 -7.022 -8.677 1.00 86.75 221 TYR A N 1
ATOM 1701 C CA . TYR A 1 221 ? 14.289 -5.664 -9.212 1.00 86.75 221 TYR A CA 1
ATOM 1702 C C . TYR A 1 221 ? 15.111 -4.783 -8.284 1.00 86.75 221 TYR A C 1
ATOM 1704 O O . TYR A 1 221 ? 14.715 -4.530 -7.147 1.00 86.75 221 TYR A O 1
ATOM 1712 N N . LEU A 1 222 ? 16.266 -4.341 -8.775 1.00 87.56 222 LEU A N 1
ATOM 1713 C CA . LEU A 1 222 ? 17.182 -3.488 -8.029 1.00 87.56 222 LEU A CA 1
ATOM 1714 C C . LEU A 1 222 ? 16.968 -2.029 -8.421 1.00 87.56 222 LEU A C 1
ATOM 1716 O O . LEU A 1 222 ? 16.883 -1.694 -9.604 1.00 87.56 222 LEU A O 1
ATOM 1720 N N . MET A 1 223 ? 16.907 -1.184 -7.402 1.00 86.81 223 MET A N 1
ATOM 1721 C CA . MET A 1 223 ? 16.583 0.227 -7.495 1.00 86.81 223 MET A CA 1
ATOM 1722 C C . MET A 1 223 ? 17.674 1.048 -6.808 1.00 86.81 223 MET A C 1
ATOM 1724 O O . MET A 1 223 ? 18.043 0.768 -5.669 1.00 86.81 223 MET A O 1
ATOM 1728 N N . ASP A 1 224 ? 18.160 2.074 -7.485 1.00 88.69 224 ASP A N 1
ATOM 1729 C CA . ASP A 1 224 ? 19.214 2.968 -7.038 1.00 88.69 224 ASP A CA 1
ATOM 1730 C C . ASP A 1 224 ? 18.622 4.274 -6.500 1.00 88.69 224 ASP A C 1
ATOM 1732 O O . ASP A 1 224 ? 17.818 4.942 -7.144 1.00 88.69 224 ASP A O 1
ATOM 1736 N N . TYR A 1 225 ? 19.028 4.666 -5.303 1.00 89.25 225 TYR A N 1
ATOM 1737 C CA . TYR A 1 225 ? 18.628 5.916 -4.678 1.00 89.25 225 TYR A CA 1
ATOM 1738 C C . TYR A 1 225 ? 19.194 7.109 -5.459 1.00 89.25 225 TYR A C 1
ATOM 1740 O O . TYR A 1 225 ? 20.414 7.270 -5.545 1.00 89.25 225 TYR A O 1
ATOM 1748 N N . ASN A 1 226 ? 18.315 7.967 -5.982 1.00 85.69 226 ASN A N 1
ATOM 1749 C CA . ASN A 1 226 ? 18.680 9.110 -6.826 1.00 85.69 226 ASN A CA 1
ATOM 1750 C C . ASN A 1 226 ? 18.306 10.480 -6.226 1.00 85.69 226 ASN A C 1
ATOM 1752 O O . ASN A 1 226 ? 18.365 11.513 -6.894 1.00 85.69 226 ASN A O 1
ATOM 1756 N N . SER A 1 227 ? 17.927 10.533 -4.951 1.00 82.94 227 SER A N 1
ATOM 1757 C CA . SER A 1 227 ? 17.707 11.819 -4.283 1.00 82.94 227 SER A CA 1
ATOM 1758 C C . SER A 1 227 ? 19.020 12.466 -3.833 1.00 82.94 227 SER A C 1
ATOM 1760 O O . SER A 1 227 ? 19.984 11.805 -3.436 1.00 82.94 227 SER A O 1
ATOM 1762 N N . ILE A 1 228 ? 19.049 13.802 -3.853 1.00 77.88 228 ILE A N 1
ATOM 1763 C CA . ILE A 1 228 ? 20.178 14.582 -3.337 1.00 77.88 228 ILE A CA 1
ATOM 1764 C C . ILE A 1 228 ? 20.250 14.408 -1.816 1.00 77.88 228 ILE A C 1
ATOM 1766 O O . ILE A 1 228 ? 19.291 14.688 -1.103 1.00 77.88 228 ILE A O 1
ATOM 1770 N N . GLY A 1 229 ? 21.420 14.014 -1.314 1.00 83.75 229 GLY A N 1
ATOM 1771 C CA . GLY A 1 229 ? 21.674 13.857 0.118 1.00 83.75 229 GLY A CA 1
ATOM 1772 C C . GLY A 1 229 ? 21.490 12.423 0.615 1.00 83.75 229 GLY A C 1
ATOM 1773 O O . GLY A 1 229 ? 21.637 11.464 -0.142 1.00 83.75 229 GLY A O 1
ATOM 1774 N N . THR A 1 230 ? 21.236 12.291 1.915 1.00 89.38 230 THR A N 1
ATOM 1775 C CA . THR A 1 230 ? 20.996 11.010 2.592 1.00 89.38 230 THR A CA 1
ATOM 1776 C C . THR A 1 230 ? 19.496 10.817 2.791 1.00 89.38 230 THR A C 1
ATOM 1778 O O . THR A 1 230 ? 18.803 11.773 3.141 1.00 89.38 230 THR A O 1
ATOM 1781 N N . ALA A 1 231 ? 19.007 9.594 2.583 1.00 91.62 231 ALA A N 1
ATOM 1782 C CA . ALA A 1 231 ? 17.620 9.231 2.841 1.00 91.62 231 ALA A CA 1
ATOM 1783 C C . ALA A 1 231 ? 17.282 9.490 4.315 1.00 91.62 231 ALA A C 1
ATOM 1785 O O . ALA A 1 231 ? 17.963 9.009 5.222 1.00 91.62 231 ALA A O 1
ATOM 1786 N N . SER A 1 232 ? 16.249 10.293 4.543 1.00 92.38 232 SER A N 1
ATOM 1787 C CA . SER A 1 232 ? 15.809 10.725 5.870 1.00 92.38 232 SER A CA 1
ATOM 1788 C C . SER A 1 232 ? 14.773 9.778 6.476 1.00 92.38 232 SER A C 1
ATOM 1790 O O . SER A 1 232 ? 14.601 9.785 7.694 1.00 92.38 232 SER A O 1
ATOM 1792 N N . SER A 1 233 ? 14.112 8.953 5.657 1.00 94.56 233 SER A N 1
ATOM 1793 C CA . SER A 1 233 ? 13.102 7.986 6.113 1.00 94.56 233 SER A CA 1
ATOM 1794 C C . SER A 1 233 ? 13.678 6.654 6.632 1.00 94.56 233 SER A C 1
ATOM 1796 O O . SER A 1 233 ? 13.004 5.925 7.358 1.00 94.56 233 SER A O 1
ATOM 1798 N N . TRP A 1 234 ? 14.951 6.361 6.344 1.00 94.31 234 TRP A N 1
ATOM 1799 C CA . TRP A 1 234 ? 15.633 5.096 6.675 1.00 94.31 234 TRP A CA 1
ATOM 1800 C C . TRP A 1 234 ? 16.440 5.157 7.982 1.00 94.31 234 TRP A C 1
ATOM 1802 O O . TRP A 1 234 ? 17.479 4.516 8.124 1.00 94.31 234 TRP A O 1
ATOM 1812 N N . GLY A 1 235 ? 16.019 5.984 8.936 1.00 89.69 235 GLY A N 1
ATOM 1813 C CA . GLY A 1 235 ? 16.754 6.260 10.167 1.00 89.69 235 GLY A CA 1
ATOM 1814 C C . GLY A 1 235 ? 16.211 5.539 11.402 1.00 89.69 235 GLY A C 1
ATOM 1815 O O . GLY A 1 235 ? 15.623 4.458 11.359 1.00 89.69 235 GLY A O 1
ATOM 1816 N N . SER A 1 236 ? 16.418 6.163 12.562 1.00 91.50 236 SER A N 1
ATOM 1817 C CA . SER A 1 236 ? 15.753 5.757 13.804 1.00 91.50 236 SER A CA 1
ATOM 1818 C C . SER A 1 236 ? 14.238 5.954 13.696 1.00 91.50 236 SER A C 1
ATOM 1820 O O . SER A 1 236 ? 13.780 6.862 13.004 1.00 91.50 236 SER A O 1
ATOM 1822 N N . VAL A 1 237 ? 13.467 5.129 14.407 1.00 93.56 237 VAL A N 1
ATOM 1823 C CA . VAL A 1 237 ? 11.998 5.206 14.406 1.00 93.56 237 VAL A CA 1
ATOM 1824 C C . VAL A 1 237 ? 11.530 6.592 14.867 1.00 93.56 237 VAL A C 1
ATOM 1826 O O . VAL A 1 237 ? 11.923 7.063 15.936 1.00 93.56 237 VAL A O 1
ATOM 1829 N N . SER A 1 238 ? 10.700 7.231 14.047 1.00 93.88 238 SER A N 1
ATOM 1830 C CA . SER A 1 238 ? 10.047 8.521 14.282 1.00 93.88 238 SER A CA 1
ATOM 1831 C C . SER A 1 238 ? 8.741 8.582 13.473 1.00 93.88 238 SER A C 1
ATOM 1833 O O . SER A 1 238 ? 8.358 7.597 12.854 1.00 93.88 238 SER A O 1
ATOM 1835 N N . SER A 1 239 ? 8.069 9.736 13.433 1.00 91.81 239 SER A N 1
ATOM 1836 C CA . SER A 1 239 ? 6.861 9.935 12.613 1.00 91.81 239 SER A CA 1
ATOM 1837 C C . SER A 1 239 ? 7.111 9.971 11.095 1.00 91.81 239 SER A C 1
ATOM 1839 O O . SER A 1 239 ? 6.160 9.950 10.316 1.00 91.81 239 SER A O 1
ATOM 1841 N N . TYR A 1 240 ? 8.372 10.078 10.668 1.00 92.94 240 TYR A N 1
ATOM 1842 C CA . TYR A 1 240 ? 8.781 10.175 9.260 1.00 92.94 240 TYR A CA 1
ATOM 1843 C C . TYR A 1 240 ? 9.891 9.180 8.900 1.00 92.94 240 TYR A C 1
ATOM 1845 O O . TYR A 1 240 ? 10.458 9.256 7.813 1.00 92.94 240 TYR A O 1
ATOM 1853 N N . SER A 1 241 ? 10.230 8.267 9.812 1.00 94.69 241 SER A N 1
ATOM 1854 C CA . SER A 1 241 ? 11.293 7.285 9.624 1.00 94.69 241 SER A CA 1
ATOM 1855 C C . SER A 1 241 ? 10.984 5.982 10.355 1.00 94.69 241 SER A C 1
ATOM 1857 O O . SER A 1 241 ? 10.406 5.981 11.443 1.00 94.69 241 SER A O 1
ATOM 1859 N N . THR A 1 242 ? 11.379 4.850 9.777 1.00 94.25 242 THR A N 1
ATOM 1860 C CA . THR A 1 242 ? 11.179 3.523 10.374 1.00 94.25 242 THR A CA 1
ATOM 1861 C C . THR A 1 242 ? 12.376 2.610 10.132 1.00 94.25 242 THR A C 1
ATOM 1863 O O . THR A 1 242 ? 13.259 2.905 9.333 1.00 94.25 242 THR A O 1
ATOM 1866 N N . THR A 1 243 ? 12.425 1.480 10.838 1.00 91.25 243 THR A N 1
ATOM 1867 C CA . THR A 1 243 ? 13.475 0.476 10.640 1.00 91.25 243 THR A CA 1
ATOM 1868 C C . THR A 1 243 ? 13.457 -0.081 9.208 1.00 91.25 243 THR A C 1
ATOM 1870 O O . THR A 1 243 ? 12.390 -0.164 8.598 1.00 91.25 243 THR A O 1
ATOM 1873 N N . PRO A 1 244 ? 14.594 -0.555 8.677 1.00 91.31 244 PRO A N 1
ATOM 1874 C CA . PRO A 1 244 ? 15.914 -0.596 9.308 1.00 91.31 244 PRO A CA 1
ATOM 1875 C C . PRO A 1 244 ? 16.605 0.778 9.320 1.00 91.31 244 PRO A C 1
ATOM 1877 O O . PRO A 1 244 ? 16.398 1.588 8.429 1.00 91.31 244 PRO A O 1
ATOM 1880 N N . ASN A 1 245 ? 17.458 1.012 10.323 1.00 91.56 245 ASN A N 1
ATOM 1881 C CA . ASN A 1 245 ? 18.277 2.224 10.406 1.00 91.56 245 ASN A CA 1
ATOM 1882 C C . ASN A 1 245 ? 19.514 2.064 9.506 1.00 91.56 245 ASN A C 1
ATOM 1884 O O . ASN A 1 245 ? 20.535 1.515 9.930 1.00 91.56 245 ASN A O 1
ATOM 1888 N N . ILE A 1 246 ? 19.383 2.472 8.246 1.00 92.00 246 ILE A N 1
ATOM 1889 C CA . ILE A 1 246 ? 20.393 2.339 7.198 1.00 92.00 246 ILE A CA 1
ATOM 1890 C C . ILE A 1 246 ? 20.705 3.725 6.640 1.00 92.00 246 ILE A C 1
ATOM 1892 O O . ILE A 1 246 ? 19.837 4.440 6.155 1.00 92.00 246 ILE A O 1
ATOM 1896 N N . ASN A 1 247 ? 21.987 4.086 6.630 1.00 92.62 247 ASN A N 1
ATOM 1897 C CA . ASN A 1 247 ? 22.436 5.274 5.915 1.00 92.62 247 ASN A CA 1
ATOM 1898 C C . ASN A 1 247 ? 22.439 4.984 4.408 1.00 92.62 247 ASN A C 1
ATOM 1900 O O . ASN A 1 247 ? 23.296 4.233 3.933 1.00 92.62 247 ASN A O 1
ATOM 1904 N N . ILE A 1 248 ? 21.507 5.587 3.673 1.00 93.12 248 ILE A N 1
ATOM 1905 C CA . ILE A 1 248 ? 21.376 5.466 2.218 1.00 93.12 248 ILE A CA 1
ATOM 1906 C C . ILE A 1 248 ? 21.695 6.816 1.586 1.00 93.12 248 ILE A C 1
ATOM 1908 O O . ILE A 1 248 ? 21.106 7.831 1.941 1.00 93.12 248 ILE A O 1
ATOM 1912 N N . SER A 1 249 ? 22.634 6.838 0.650 1.00 88.75 249 SER A N 1
ATOM 1913 C CA . SER A 1 249 ? 22.911 8.004 -0.185 1.00 88.75 249 SER A CA 1
ATOM 1914 C C . SER A 1 249 ? 23.391 7.539 -1.550 1.00 88.75 249 SER A C 1
ATOM 1916 O O . SER A 1 249 ? 23.962 6.456 -1.657 1.00 88.75 249 SER A O 1
ATOM 1918 N N . TYR A 1 250 ? 23.226 8.370 -2.580 1.00 81.25 250 TYR A N 1
ATOM 1919 C CA . TYR A 1 250 ? 23.570 8.019 -3.968 1.00 81.25 250 TYR A CA 1
ATOM 1920 C C . TYR A 1 250 ? 25.063 7.675 -4.190 1.00 81.25 250 TYR A C 1
ATOM 1922 O O . TYR A 1 250 ? 25.446 7.233 -5.268 1.00 81.25 250 TYR A O 1
ATOM 1930 N N . VAL A 1 251 ? 25.928 7.892 -3.188 1.00 80.62 251 VAL A N 1
ATOM 1931 C CA . VAL A 1 251 ? 27.382 7.644 -3.251 1.00 80.62 251 VAL A CA 1
ATOM 1932 C C . VAL A 1 251 ? 27.850 6.446 -2.426 1.00 80.62 251 VAL A C 1
ATOM 1934 O O . VAL A 1 251 ? 29.045 6.147 -2.430 1.00 80.62 251 VAL A O 1
ATOM 1937 N N . ASN A 1 252 ? 26.971 5.804 -1.652 1.00 88.06 252 ASN A N 1
ATOM 1938 C CA . ASN A 1 252 ? 27.373 4.759 -0.712 1.00 88.06 252 ASN A CA 1
ATOM 1939 C C . ASN A 1 252 ? 26.917 3.362 -1.156 1.00 88.06 252 ASN A C 1
ATOM 1941 O O . ASN A 1 252 ? 26.084 3.213 -2.036 1.00 88.06 252 ASN A O 1
ATOM 1945 N N . ALA A 1 253 ? 27.464 2.319 -0.528 1.00 83.75 253 ALA A N 1
ATOM 1946 C CA . ALA A 1 253 ? 27.166 0.932 -0.895 1.00 83.75 253 ALA A CA 1
ATOM 1947 C C . ALA A 1 253 ? 25.706 0.503 -0.632 1.00 83.75 253 ALA A C 1
ATOM 1949 O O . ALA A 1 253 ? 25.294 -0.545 -1.117 1.00 83.75 253 ALA A O 1
ATOM 1950 N N . ASN A 1 254 ? 24.937 1.289 0.128 1.00 89.75 254 ASN A N 1
ATOM 1951 C CA . ASN A 1 254 ? 23.523 1.034 0.406 1.00 89.75 254 ASN A CA 1
ATOM 1952 C C . ASN A 1 254 ? 22.594 1.762 -0.578 1.00 89.75 254 ASN A C 1
ATOM 1954 O O . ASN A 1 254 ? 21.377 1.672 -0.413 1.00 89.75 254 ASN A O 1
ATOM 1958 N N . SER A 1 255 ? 23.145 2.487 -1.564 1.00 90.00 255 SER A N 1
ATOM 1959 C CA . SER A 1 255 ? 22.384 3.228 -2.576 1.00 90.00 255 SER A CA 1
ATOM 1960 C C . SER A 1 255 ? 21.424 2.336 -3.349 1.00 90.00 255 SER A C 1
ATOM 1962 O O . SER A 1 255 ? 20.400 2.818 -3.806 1.00 90.00 255 SER A O 1
ATOM 1964 N N . THR A 1 256 ? 21.736 1.049 -3.486 1.00 91.00 256 THR A N 1
ATOM 1965 C CA . THR A 1 256 ? 20.902 0.081 -4.197 1.00 91.00 256 THR A CA 1
ATOM 1966 C C . THR A 1 256 ? 20.077 -0.734 -3.205 1.00 91.00 256 THR A C 1
ATOM 1968 O O . THR A 1 256 ? 20.629 -1.351 -2.294 1.00 91.00 256 THR A O 1
ATOM 1971 N N . GLN A 1 257 ? 18.762 -0.779 -3.401 1.00 92.62 257 GLN A N 1
ATOM 1972 C CA . GLN A 1 257 ? 17.822 -1.603 -2.639 1.00 92.62 257 GLN A CA 1
ATOM 1973 C C . GLN A 1 257 ? 16.936 -2.412 -3.588 1.00 92.62 257 GLN A C 1
ATOM 1975 O O . GLN A 1 257 ? 16.713 -2.013 -4.730 1.00 92.62 257 GLN A O 1
ATOM 1980 N N . SER A 1 258 ? 16.420 -3.554 -3.131 1.00 92.94 258 SER A N 1
ATOM 1981 C CA . SER A 1 258 ? 15.387 -4.252 -3.895 1.00 92.94 258 SER A CA 1
ATOM 1982 C C . SER A 1 258 ? 14.066 -3.481 -3.855 1.00 92.94 258 SER A C 1
ATOM 1984 O O . SER A 1 258 ? 13.776 -2.760 -2.894 1.00 92.94 258 SER A O 1
ATOM 1986 N N . LEU A 1 259 ? 13.234 -3.674 -4.879 1.00 93.12 259 LEU A N 1
ATOM 1987 C CA . LEU A 1 259 ? 11.859 -3.180 -4.903 1.00 93.12 259 LEU A CA 1
ATOM 1988 C C . LEU A 1 259 ? 11.077 -3.659 -3.672 1.00 93.12 259 LEU A C 1
ATOM 1990 O O . LEU A 1 259 ? 10.357 -2.870 -3.067 1.00 93.12 259 LEU A O 1
ATOM 1994 N N . ASN A 1 260 ? 11.295 -4.909 -3.250 1.00 96.12 260 ASN A N 1
ATOM 1995 C CA . ASN A 1 260 ? 10.786 -5.440 -1.987 1.00 96.12 260 ASN A CA 1
ATOM 1996 C C . ASN A 1 260 ? 11.142 -4.540 -0.795 1.00 96.12 260 ASN A C 1
ATOM 1998 O O . ASN A 1 260 ? 10.245 -4.038 -0.125 1.00 96.12 260 ASN A O 1
ATOM 2002 N N . ASN A 1 261 ? 12.429 -4.260 -0.561 1.00 96.06 261 ASN A N 1
ATOM 2003 C CA . ASN A 1 261 ? 12.856 -3.431 0.570 1.00 96.06 261 ASN A CA 1
ATOM 2004 C C . ASN A 1 261 ? 12.209 -2.041 0.544 1.00 96.06 261 ASN A C 1
ATOM 2006 O O . ASN A 1 261 ? 11.758 -1.556 1.580 1.00 96.06 261 ASN A O 1
ATOM 2010 N N . ILE A 1 262 ? 12.142 -1.419 -0.634 1.00 95.50 262 ILE A N 1
ATOM 2011 C CA . ILE A 1 262 ? 11.556 -0.088 -0.831 1.00 95.50 262 ILE A CA 1
ATOM 2012 C C . ILE A 1 262 ? 10.058 -0.094 -0.520 1.00 95.50 262 ILE A C 1
ATOM 2014 O O . ILE A 1 262 ? 9.593 0.707 0.293 1.00 95.50 262 ILE A O 1
ATOM 2018 N N . THR A 1 263 ? 9.307 -1.014 -1.127 1.00 97.12 263 THR A N 1
ATOM 2019 C CA . THR A 1 263 ? 7.860 -1.141 -0.927 1.00 97.12 263 THR A CA 1
ATOM 2020 C C . THR A 1 263 ? 7.539 -1.461 0.529 1.00 97.12 263 THR A C 1
ATOM 2022 O O . THR A 1 263 ? 6.728 -0.769 1.140 1.00 97.12 263 THR A O 1
ATOM 2025 N N . GLN A 1 264 ? 8.208 -2.451 1.126 1.00 97.56 264 GLN A N 1
ATOM 2026 C CA . GLN A 1 264 ? 7.988 -2.817 2.528 1.00 97.56 264 GLN A CA 1
ATOM 2027 C C . GLN A 1 264 ? 8.276 -1.631 3.456 1.00 97.56 264 GLN A C 1
ATOM 2029 O O . GLN A 1 264 ? 7.482 -1.344 4.349 1.00 97.56 264 GLN A O 1
ATOM 2034 N N . HIS A 1 265 ? 9.378 -0.906 3.238 1.00 97.50 265 HIS A N 1
ATOM 2035 C CA . HIS A 1 265 ? 9.756 0.236 4.067 1.00 97.50 265 HIS A CA 1
ATOM 2036 C C . HIS A 1 265 ? 8.718 1.367 4.014 1.00 97.50 265 HIS A C 1
ATOM 2038 O O . HIS A 1 265 ? 8.183 1.760 5.055 1.00 97.50 265 HIS A O 1
ATOM 2044 N N . TYR A 1 266 ? 8.388 1.866 2.819 1.00 97.69 266 TYR A N 1
ATOM 2045 C CA . TYR A 1 266 ? 7.490 3.015 2.696 1.00 97.69 266 TYR A CA 1
ATOM 2046 C C . TYR A 1 266 ? 6.044 2.682 3.033 1.00 97.69 266 TYR A C 1
ATOM 2048 O O . TYR A 1 266 ? 5.376 3.494 3.666 1.00 97.69 266 TYR A O 1
ATOM 2056 N N . MET A 1 267 ? 5.556 1.489 2.686 1.00 97.44 267 MET A N 1
ATOM 2057 C CA . MET A 1 267 ? 4.199 1.091 3.061 1.00 97.44 267 MET A CA 1
ATOM 2058 C C . MET A 1 267 ? 4.062 0.950 4.582 1.00 97.44 267 MET A C 1
ATOM 2060 O O . MET A 1 267 ? 3.073 1.407 5.147 1.00 97.44 267 MET A O 1
ATOM 2064 N N . ARG A 1 268 ? 5.077 0.422 5.283 1.00 95.88 268 ARG A N 1
ATOM 2065 C CA . ARG A 1 268 ? 5.092 0.413 6.758 1.00 95.88 268 ARG A CA 1
ATOM 2066 C C . ARG A 1 268 ? 5.105 1.817 7.346 1.00 95.88 268 ARG A C 1
ATOM 2068 O O . ARG A 1 268 ? 4.455 2.051 8.359 1.00 95.88 268 ARG A O 1
ATOM 2075 N N . LEU A 1 269 ? 5.852 2.736 6.741 1.00 95.69 269 LEU A N 1
ATOM 2076 C CA . LEU A 1 269 ? 5.898 4.123 7.190 1.00 95.69 269 LEU A CA 1
ATOM 2077 C C . LEU A 1 269 ? 4.547 4.828 6.979 1.00 95.69 269 LEU A C 1
ATOM 2079 O O . LEU A 1 269 ? 4.091 5.539 7.866 1.00 95.69 269 LEU A O 1
ATOM 2083 N N . MET A 1 270 ? 3.871 4.572 5.855 1.00 96.06 270 MET A N 1
ATOM 2084 C CA . MET A 1 270 ? 2.511 5.056 5.580 1.00 96.06 270 MET A CA 1
ATOM 2085 C C . MET A 1 270 ? 1.466 4.467 6.533 1.00 96.06 270 MET A C 1
ATOM 2087 O O . MET A 1 270 ? 0.560 5.173 6.965 1.00 96.06 270 MET A O 1
ATOM 2091 N N . ALA A 1 271 ? 1.614 3.201 6.921 1.00 92.56 271 ALA A N 1
ATOM 2092 C CA . ALA A 1 271 ? 0.711 2.543 7.864 1.00 92.56 271 ALA A CA 1
ATOM 2093 C C . ALA A 1 271 ? 0.764 3.114 9.292 1.00 92.56 271 ALA A C 1
ATOM 2095 O O . ALA A 1 271 ? -0.124 2.827 10.092 1.00 92.56 271 ALA A O 1
ATOM 2096 N N . GLN A 1 272 ? 1.768 3.935 9.627 1.00 90.69 272 GLN A N 1
ATOM 2097 C CA . GLN A 1 272 ? 1.774 4.692 10.886 1.00 90.69 272 GLN A CA 1
ATOM 2098 C C . GLN A 1 272 ? 0.694 5.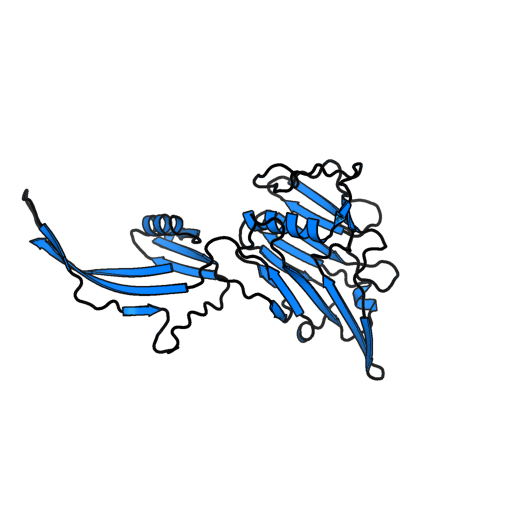786 10.913 1.00 90.69 272 GLN A C 1
ATOM 2100 O O . GLN A 1 272 ? 0.222 6.136 11.992 1.00 90.69 272 GLN A O 1
ATOM 2105 N N . ASP A 1 273 ? 0.283 6.287 9.742 1.00 89.00 273 ASP A N 1
ATOM 2106 C CA . ASP A 1 273 ? -0.742 7.330 9.598 1.00 89.00 273 ASP A CA 1
ATOM 2107 C C . ASP A 1 273 ? -2.160 6.738 9.420 1.00 89.00 273 ASP A C 1
ATOM 2109 O O . ASP A 1 273 ? -3.136 7.484 9.342 1.00 89.00 273 ASP A O 1
ATOM 2113 N N . GLY A 1 274 ? -2.290 5.404 9.385 1.00 85.50 274 GLY A N 1
ATOM 2114 C CA . GLY A 1 274 ? -3.566 4.692 9.293 1.00 85.50 274 GLY A CA 1
ATOM 2115 C C . GLY A 1 274 ? -3.732 3.867 8.015 1.00 85.50 274 GLY A C 1
ATOM 2116 O O . GLY A 1 274 ? -2.779 3.269 7.513 1.00 85.50 274 GLY A O 1
ATOM 2117 N N . THR A 1 275 ? -4.974 3.789 7.526 1.00 87.88 275 THR A N 1
ATOM 2118 C CA . THR A 1 275 ? -5.329 3.039 6.308 1.00 87.88 275 THR A CA 1
ATOM 2119 C C . THR A 1 275 ? -4.627 3.633 5.091 1.00 87.88 275 THR A C 1
ATOM 2121 O O . THR A 1 275 ? -4.668 4.843 4.882 1.00 87.88 275 THR A O 1
ATOM 2124 N N . ILE A 1 276 ? -4.015 2.772 4.278 1.00 93.44 276 ILE A N 1
ATOM 2125 C CA . ILE A 1 276 ? -3.377 3.182 3.027 1.00 93.44 276 ILE A CA 1
ATOM 2126 C C . ILE A 1 276 ? -4.401 3.057 1.904 1.00 93.44 276 ILE A C 1
ATOM 2128 O O . ILE A 1 276 ? -4.888 1.962 1.634 1.00 93.44 276 ILE A O 1
ATOM 2132 N N . GLU A 1 277 ? -4.686 4.160 1.226 1.00 94.69 277 GLU A N 1
ATOM 2133 C CA . GLU A 1 277 ? -5.471 4.160 -0.005 1.00 94.69 277 GLU A CA 1
ATOM 2134 C C . GLU A 1 277 ? -4.529 3.909 -1.183 1.00 94.69 277 GLU A C 1
ATOM 2136 O O . GLU A 1 277 ? -3.539 4.624 -1.361 1.00 94.69 277 GLU A O 1
ATOM 2141 N N . CYS A 1 278 ? -4.815 2.888 -1.986 1.00 95.50 278 CYS A N 1
ATOM 2142 C CA . CYS A 1 278 ? -4.083 2.590 -3.206 1.00 95.50 278 CYS A CA 1
ATOM 2143 C C . CYS A 1 278 ? -4.963 2.860 -4.424 1.00 95.50 278 CYS A C 1
ATOM 2145 O O . CYS A 1 278 ? -6.138 2.509 -4.451 1.00 95.50 278 CYS A O 1
ATOM 2147 N N . SER A 1 279 ? -4.392 3.475 -5.452 1.00 93.62 279 SER A N 1
ATOM 2148 C CA . SER A 1 279 ? -5.061 3.763 -6.718 1.00 93.62 279 SER A CA 1
ATOM 2149 C C . SER A 1 279 ? -4.123 3.535 -7.890 1.00 93.62 279 SER A C 1
ATOM 2151 O O . SER A 1 279 ? -2.899 3.527 -7.734 1.00 93.62 279 SER A O 1
ATOM 2153 N N . TRP A 1 280 ? -4.684 3.369 -9.083 1.00 90.38 280 TRP A N 1
ATOM 2154 C CA . TRP A 1 280 ? -3.901 3.340 -10.310 1.00 90.38 280 TRP A CA 1
ATOM 2155 C C . TRP A 1 280 ? -4.555 4.158 -11.424 1.00 90.38 280 TRP A C 1
ATOM 2157 O O . TRP A 1 280 ? -5.759 4.401 -11.426 1.00 90.38 280 TRP A O 1
ATOM 2167 N N . ASP A 1 281 ? -3.732 4.599 -12.371 1.00 86.88 281 ASP A N 1
ATOM 2168 C CA . ASP A 1 281 ? -4.140 5.395 -13.529 1.00 86.88 281 ASP A CA 1
ATOM 2169 C C . ASP A 1 281 ? -3.312 4.989 -14.757 1.00 86.88 281 ASP A C 1
ATOM 2171 O O . ASP A 1 281 ? -2.189 4.508 -14.621 1.00 86.88 281 ASP A O 1
ATOM 2175 N N . GLN A 1 282 ? -3.860 5.199 -15.953 1.00 83.25 282 GLN A N 1
ATOM 2176 C CA . GLN A 1 282 ? -3.243 4.964 -17.265 1.00 83.25 282 GLN A CA 1
ATOM 2177 C C . GLN A 1 282 ? -3.123 6.253 -18.103 1.00 83.25 282 GLN A C 1
ATOM 2179 O O . GLN A 1 282 ? -3.061 6.189 -19.328 1.00 83.25 282 GLN A O 1
ATOM 2184 N N . LYS A 1 283 ? -3.132 7.436 -17.462 1.00 73.62 283 LYS A N 1
ATOM 2185 C CA . LYS A 1 283 ? -2.857 8.766 -18.051 1.00 73.62 283 LYS A CA 1
ATOM 2186 C C . LYS A 1 283 ? -3.422 8.959 -19.465 1.00 73.62 283 LYS A C 1
ATOM 2188 O O . LYS A 1 283 ? -2.696 9.275 -20.407 1.00 73.62 283 LYS A O 1
ATOM 2193 N N . SER A 1 284 ? -4.743 8.823 -19.605 1.00 66.62 284 SER A N 1
ATOM 2194 C CA . SER A 1 284 ? -5.476 9.033 -20.872 1.00 66.62 284 SER A CA 1
ATOM 2195 C C . SER A 1 284 ? -5.204 8.006 -21.987 1.00 66.62 284 SER A C 1
ATOM 2197 O O . SER A 1 284 ? -5.583 8.236 -23.135 1.00 66.62 284 SER A O 1
ATOM 2199 N N . ASN A 1 285 ? -4.577 6.870 -21.673 1.00 71.25 285 ASN A N 1
ATOM 2200 C CA . ASN A 1 285 ? -4.400 5.730 -22.571 1.00 71.25 285 ASN A CA 1
ATOM 2201 C C . ASN A 1 285 ? -5.281 4.570 -22.079 1.00 71.25 285 ASN A C 1
ATOM 2203 O O . ASN A 1 285 ? -4.803 3.646 -21.437 1.00 71.25 285 ASN A O 1
ATOM 2207 N N . GLU A 1 286 ? -6.594 4.653 -22.309 1.00 78.81 286 GLU A N 1
ATOM 2208 C CA . GLU A 1 286 ? -7.577 3.702 -21.769 1.00 78.81 286 GLU A CA 1
ATOM 2209 C C . GLU A 1 286 ? -7.587 2.366 -22.524 1.00 78.81 286 GLU A C 1
ATOM 2211 O O . GLU A 1 286 ? -8.384 2.171 -23.439 1.00 78.81 286 GLU A O 1
ATOM 2216 N N . LYS A 1 287 ? -6.667 1.455 -22.179 1.00 86.69 287 LYS A N 1
ATOM 2217 C CA . LYS A 1 287 ? -6.575 0.127 -22.819 1.00 86.69 287 LYS A CA 1
ATOM 2218 C C . LYS A 1 287 ? -6.482 -1.051 -21.859 1.00 86.69 287 LYS A C 1
ATOM 2220 O O . LYS A 1 287 ? -6.554 -2.191 -22.313 1.00 86.69 287 LYS A O 1
ATOM 2225 N N . ILE A 1 288 ? -6.276 -0.808 -20.567 1.00 88.81 288 ILE A N 1
ATOM 2226 C CA . ILE A 1 288 ? -6.368 -1.877 -19.573 1.00 88.81 288 ILE A CA 1
ATOM 2227 C C . ILE A 1 288 ? -7.825 -2.320 -19.477 1.00 88.81 288 ILE A C 1
ATOM 2229 O O . ILE A 1 288 ? -8.706 -1.525 -19.148 1.00 88.81 288 ILE A O 1
ATOM 2233 N N . GLU A 1 289 ? -8.056 -3.604 -19.727 1.00 91.62 289 GLU A N 1
ATOM 2234 C CA . GLU A 1 289 ? -9.357 -4.238 -19.549 1.00 91.62 289 GLU A CA 1
ATOM 2235 C C . GLU A 1 289 ? -9.533 -4.579 -18.074 1.00 91.62 289 GLU A C 1
ATOM 2237 O O . GLU A 1 289 ? -8.987 -5.567 -17.574 1.00 91.62 289 GLU A O 1
ATOM 2242 N N . ILE A 1 290 ? -10.286 -3.740 -17.369 1.00 91.25 290 ILE A N 1
ATOM 2243 C CA . ILE A 1 290 ? -10.484 -3.841 -15.918 1.00 91.25 290 ILE A CA 1
ATOM 2244 C C . ILE A 1 290 ? -11.090 -5.197 -15.545 1.00 91.25 290 ILE A C 1
ATOM 2246 O O . ILE A 1 290 ? -10.574 -5.866 -14.655 1.00 91.25 290 ILE A O 1
ATOM 2250 N N . ASP A 1 291 ? -12.096 -5.656 -16.292 1.00 92.19 291 ASP A N 1
ATOM 2251 C CA . ASP A 1 291 ? -12.799 -6.920 -16.028 1.00 92.19 291 ASP A CA 1
ATOM 2252 C C . ASP A 1 291 ? -11.923 -8.168 -16.241 1.00 92.19 291 ASP A C 1
ATOM 2254 O O . ASP A 1 291 ? -12.235 -9.246 -15.736 1.00 92.19 291 ASP A O 1
ATOM 2258 N N . SER A 1 292 ? -10.829 -8.035 -16.997 1.00 94.44 292 SER A N 1
ATOM 2259 C CA . SER A 1 292 ? -9.848 -9.106 -17.237 1.00 94.44 292 SER A CA 1
ATOM 2260 C C . SER A 1 292 ? -8.550 -8.911 -16.449 1.00 94.44 292 SER A C 1
ATOM 2262 O O . SER A 1 292 ? -7.634 -9.726 -16.557 1.00 94.44 292 SER A O 1
ATOM 2264 N N . SER A 1 293 ? -8.460 -7.836 -15.668 1.00 95.12 293 SER A N 1
ATOM 2265 C CA . SER A 1 293 ? -7.313 -7.495 -14.835 1.00 95.12 293 SER A CA 1
ATOM 2266 C C . SER A 1 293 ? -7.624 -7.791 -13.370 1.00 95.12 293 SER A C 1
ATOM 2268 O O . SER A 1 293 ? -8.776 -7.791 -12.935 1.00 95.12 293 SER A O 1
ATOM 2270 N N . THR A 1 294 ? -6.585 -8.034 -12.578 1.00 96.94 294 THR A N 1
ATOM 2271 C CA . THR A 1 294 ? -6.727 -8.339 -11.147 1.00 96.94 294 THR A CA 1
ATOM 2272 C C . THR A 1 294 ? -5.573 -7.750 -10.359 1.00 96.94 294 THR A C 1
ATOM 2274 O O . THR A 1 294 ? -4.479 -7.603 -10.899 1.00 96.94 294 THR A O 1
ATOM 2277 N N . TYR A 1 295 ? -5.759 -7.518 -9.065 1.00 95.69 295 TYR A N 1
ATOM 2278 C CA . TYR A 1 295 ? -4.646 -7.314 -8.139 1.00 95.69 295 TYR A CA 1
ATOM 2279 C C . TYR A 1 295 ? -4.633 -8.421 -7.087 1.00 95.69 295 TYR A C 1
ATOM 2281 O O . TYR A 1 295 ? -5.669 -8.996 -6.759 1.00 95.69 295 TYR A O 1
ATOM 2289 N N . THR A 1 296 ? -3.450 -8.758 -6.585 1.00 96.56 296 THR A N 1
ATOM 2290 C CA . THR A 1 296 ? -3.272 -9.702 -5.482 1.00 96.56 296 THR A CA 1
ATOM 2291 C C . THR A 1 296 ? -2.631 -8.985 -4.311 1.00 96.56 296 THR A C 1
ATOM 2293 O O . THR A 1 296 ? -1.577 -8.364 -4.452 1.00 96.56 296 THR A O 1
ATOM 2296 N N . LEU A 1 297 ? -3.276 -9.098 -3.157 1.00 95.31 297 LEU A N 1
ATOM 2297 C CA . LEU A 1 297 ? -2.891 -8.442 -1.923 1.00 95.31 297 LEU A CA 1
ATOM 2298 C C . LEU A 1 297 ? -2.934 -9.467 -0.790 1.00 95.31 297 LEU A C 1
ATOM 2300 O O . LEU A 1 297 ? -3.993 -9.984 -0.447 1.00 95.31 297 LEU A O 1
ATOM 2304 N N . ASN A 1 298 ? -1.771 -9.772 -0.226 1.00 94.62 298 ASN A N 1
ATOM 2305 C CA . ASN A 1 298 ? -1.622 -10.594 0.967 1.00 94.62 298 ASN A CA 1
ATOM 2306 C C . ASN A 1 298 ? -0.608 -9.915 1.882 1.00 94.62 298 ASN A C 1
ATOM 2308 O O . ASN A 1 298 ? 0.541 -9.712 1.478 1.00 94.62 298 ASN A O 1
ATOM 2312 N N . TYR A 1 299 ? -1.011 -9.588 3.104 1.00 93.44 299 TYR A N 1
ATOM 2313 C CA . TYR A 1 299 ? -0.135 -8.960 4.081 1.00 93.44 299 TYR A CA 1
ATOM 2314 C C . TYR A 1 299 ? -0.464 -9.384 5.509 1.00 93.44 299 TYR A C 1
ATOM 2316 O O . TYR A 1 299 ? -1.562 -9.840 5.811 1.00 93.44 299 TYR A O 1
ATOM 2324 N N . ASP A 1 300 ? 0.514 -9.219 6.387 1.00 91.00 300 ASP A N 1
ATOM 2325 C CA . ASP A 1 300 ? 0.356 -9.293 7.826 1.00 91.00 300 ASP A CA 1
ATOM 2326 C C . ASP A 1 300 ? -0.366 -8.035 8.307 1.00 91.00 300 ASP A C 1
ATOM 2328 O O . ASP A 1 300 ? 0.165 -6.919 8.238 1.00 91.00 300 ASP A O 1
ATOM 2332 N N . ALA A 1 301 ? -1.603 -8.213 8.750 1.00 84.44 301 ALA A N 1
ATOM 2333 C CA . ALA A 1 301 ? -2.392 -7.142 9.315 1.00 84.44 301 ALA A CA 1
ATOM 2334 C C . ALA A 1 301 ? -2.032 -6.979 10.809 1.00 84.44 301 ALA A C 1
ATOM 2336 O O . ALA A 1 301 ? -1.937 -7.944 11.564 1.00 84.44 301 ALA A O 1
ATOM 2337 N N . GLY A 1 302 ? -1.742 -5.749 11.227 1.00 74.75 302 GLY A N 1
ATOM 2338 C CA . GLY A 1 302 ? -1.342 -5.390 12.583 1.00 74.75 302 GLY A CA 1
ATOM 2339 C C . GLY A 1 302 ? -2.519 -4.987 13.465 1.00 74.75 302 GLY A C 1
ATOM 2340 O O . GLY A 1 302 ? -3.643 -4.830 13.005 1.00 74.75 302 GLY A O 1
ATOM 2341 N N . GLY A 1 303 ? -2.234 -4.749 14.749 1.00 64.75 303 GLY A N 1
ATOM 2342 C CA . GLY A 1 303 ? -3.223 -4.274 15.724 1.00 64.75 303 GLY A CA 1
ATOM 2343 C C . GLY A 1 303 ? -4.383 -5.247 15.989 1.00 64.75 303 GLY A C 1
ATOM 2344 O O . GLY A 1 303 ? -4.475 -6.326 15.414 1.00 64.75 303 GLY A O 1
ATOM 2345 N N . ALA A 1 304 ? -5.274 -4.884 16.912 1.00 56.84 304 ALA A N 1
ATOM 2346 C CA . ALA A 1 304 ? -6.467 -5.653 17.282 1.00 56.84 304 ALA A CA 1
ATOM 2347 C C . ALA A 1 304 ? -7.604 -5.553 16.249 1.00 56.84 304 ALA A C 1
ATOM 2349 O O . ALA A 1 304 ? -8.710 -5.115 16.533 1.00 56.84 304 ALA A O 1
ATOM 2350 N N . ILE A 1 305 ? -7.347 -6.018 15.040 1.00 67.56 305 ILE A N 1
ATOM 2351 C CA . ILE A 1 305 ? -8.360 -6.238 14.011 1.00 67.56 305 ILE A CA 1
ATOM 2352 C C . ILE A 1 305 ? -9.636 -6.837 14.614 1.00 67.56 305 ILE A C 1
ATOM 2354 O O . ILE A 1 305 ? -9.603 -7.849 15.329 1.00 67.56 305 ILE A O 1
ATOM 2358 N N . LEU A 1 306 ? -10.778 -6.213 14.332 1.00 67.75 306 LEU A N 1
ATOM 2359 C CA . LEU A 1 306 ? -12.051 -6.715 14.809 1.00 67.75 306 LEU A CA 1
ATOM 2360 C C . LEU A 1 306 ? -12.458 -7.947 13.992 1.00 67.75 306 LEU A C 1
ATOM 2362 O O . LEU A 1 306 ? -13.105 -7.847 12.957 1.00 67.75 306 LEU A O 1
ATOM 2366 N N . THR A 1 307 ? -12.117 -9.127 14.499 1.00 64.38 307 THR A N 1
ATOM 2367 C CA . THR A 1 307 ? -12.514 -10.421 13.913 1.00 64.38 307 THR A CA 1
ATOM 2368 C C . THR A 1 307 ? -13.914 -10.859 14.338 1.00 64.38 307 THR A C 1
ATOM 2370 O O . THR A 1 307 ? -14.534 -11.720 13.719 1.00 64.38 307 THR A O 1
ATOM 2373 N N . TYR A 1 308 ? -14.423 -10.289 15.434 1.00 71.12 308 TYR A N 1
ATOM 2374 C CA . TYR A 1 308 ? -15.711 -10.664 16.001 1.00 71.12 308 TYR A CA 1
ATOM 2375 C C . TYR A 1 308 ? -16.362 -9.490 16.731 1.00 71.12 308 TYR A C 1
ATOM 2377 O O . TYR A 1 308 ? -15.816 -8.984 17.713 1.00 71.12 308 TYR A O 1
ATOM 2385 N N . MET A 1 309 ? -17.558 -9.095 16.307 1.00 75.19 309 MET A N 1
ATOM 2386 C CA . MET A 1 309 ? -18.439 -8.168 17.017 1.00 75.19 309 MET A CA 1
ATOM 2387 C C . MET A 1 309 ? -19.639 -8.885 17.641 1.00 75.19 309 MET A C 1
ATOM 2389 O O . MET A 1 309 ? -20.319 -9.667 16.982 1.00 75.19 309 MET A O 1
ATOM 2393 N N . HIS A 1 310 ? -19.945 -8.560 18.893 1.00 78.50 310 HIS A N 1
ATOM 2394 C CA . HIS A 1 310 ? -21.150 -9.013 19.575 1.00 78.50 310 HIS A CA 1
ATOM 2395 C C . HIS A 1 310 ? -21.870 -7.826 20.204 1.00 78.50 310 HIS A C 1
ATOM 2397 O O . HIS A 1 310 ? -21.309 -7.162 21.070 1.00 78.50 310 HIS A O 1
ATOM 2403 N N . ILE A 1 311 ? -23.097 -7.542 19.776 1.00 79.19 311 ILE A N 1
ATOM 2404 C CA . ILE A 1 311 ? -23.899 -6.448 20.335 1.00 79.19 311 ILE A CA 1
ATOM 2405 C C . ILE A 1 311 ? -25.053 -7.057 21.114 1.00 79.19 311 ILE A C 1
ATOM 2407 O O . ILE A 1 311 ? -25.822 -7.847 20.563 1.00 79.19 311 ILE A O 1
ATOM 2411 N N . THR A 1 312 ? -25.193 -6.671 22.381 1.00 82.12 312 THR A N 1
ATOM 2412 C CA . THR A 1 312 ? -26.312 -7.097 23.228 1.00 82.12 312 THR A CA 1
ATOM 2413 C C . THR A 1 312 ? -27.092 -5.904 23.740 1.00 82.12 312 THR A C 1
ATOM 2415 O O . THR A 1 312 ? -26.520 -4.860 24.025 1.00 82.12 312 THR A O 1
ATOM 2418 N N . ASN A 1 313 ? -28.402 -6.062 23.886 1.00 81.75 313 ASN A N 1
ATOM 2419 C CA . ASN A 1 313 ? -29.250 -5.119 24.596 1.00 81.75 313 ASN A CA 1
ATOM 2420 C C . ASN A 1 313 ? -29.600 -5.678 25.979 1.00 81.75 313 ASN A C 1
ATOM 2422 O O . ASN A 1 313 ? -30.091 -6.803 26.091 1.00 81.75 313 ASN A O 1
ATOM 2426 N N . ASN A 1 314 ? -29.348 -4.882 27.013 1.00 81.50 314 ASN A N 1
ATOM 2427 C CA . ASN A 1 314 ? -29.518 -5.221 28.420 1.00 81.50 314 ASN A CA 1
ATOM 2428 C C . ASN A 1 314 ? -30.423 -4.164 29.055 1.00 81.50 314 ASN A C 1
ATOM 2430 O O . ASN A 1 314 ? -30.190 -2.968 28.879 1.00 81.50 314 ASN A O 1
ATOM 2434 N N . GLU A 1 315 ? -31.432 -4.592 29.813 1.00 82.00 315 GLU A N 1
ATOM 2435 C CA . GLU A 1 315 ? -32.269 -3.669 30.584 1.00 82.00 315 GLU A CA 1
ATOM 2436 C C . GLU A 1 315 ? -31.964 -3.866 32.070 1.00 82.00 315 GLU A C 1
ATOM 2438 O O . GLU A 1 315 ? -31.899 -4.993 32.576 1.00 82.00 315 GLU A O 1
ATOM 2443 N N . LEU A 1 316 ? -31.712 -2.751 32.749 1.00 81.31 316 LEU A N 1
ATOM 2444 C CA . LEU A 1 316 ? -31.432 -2.693 34.174 1.00 81.31 316 LEU A CA 1
ATOM 2445 C C . LEU A 1 316 ? -32.514 -1.862 34.844 1.00 81.31 316 LEU A C 1
ATOM 2447 O O . LEU A 1 316 ? -32.743 -0.722 34.453 1.00 81.31 316 LEU A O 1
ATOM 2451 N N . ASP A 1 317 ? -33.123 -2.415 35.881 1.00 80.44 317 ASP A N 1
ATOM 2452 C CA . ASP A 1 317 ? -34.061 -1.707 36.738 1.00 80.44 317 ASP A CA 1
ATOM 2453 C C . ASP A 1 317 ? -33.330 -1.270 38.012 1.00 80.44 317 ASP A C 1
ATOM 2455 O O . ASP A 1 317 ? -32.679 -2.077 38.691 1.00 80.44 317 ASP A O 1
ATOM 2459 N N . VAL A 1 318 ? -33.414 0.020 38.322 1.00 79.38 318 VAL A N 1
ATOM 2460 C CA . VAL A 1 318 ? -32.777 0.649 39.478 1.00 79.38 318 VAL A CA 1
ATOM 2461 C C . VAL A 1 318 ? -33.857 1.133 40.422 1.00 79.38 318 VAL A C 1
ATOM 2463 O O . VAL A 1 318 ? -34.634 2.019 40.073 1.00 79.38 318 VAL A O 1
ATOM 2466 N N . ASN A 1 319 ? -33.848 0.570 41.628 1.00 79.44 319 ASN A N 1
ATOM 2467 C CA . ASN A 1 319 ? -34.754 0.956 42.699 1.00 79.44 319 ASN A CA 1
ATOM 2468 C C . ASN A 1 319 ? -33.964 1.404 43.928 1.00 79.44 319 ASN A C 1
ATOM 2470 O O . ASN A 1 319 ? -32.841 0.943 44.171 1.00 79.44 319 ASN A O 1
ATOM 2474 N N . ILE A 1 320 ? -34.582 2.275 44.715 1.00 79.81 320 ILE A N 1
ATOM 2475 C CA . ILE A 1 320 ? -34.049 2.745 45.989 1.00 79.81 320 ILE A CA 1
ATOM 2476 C C . ILE A 1 320 ? -34.649 1.921 47.145 1.00 79.81 320 ILE A C 1
ATOM 2478 O O . ILE A 1 320 ? -35.863 1.733 47.208 1.00 79.81 320 ILE A O 1
ATOM 2482 N N . GLU A 1 321 ? -33.799 1.438 48.060 1.00 69.94 321 GLU A N 1
ATOM 2483 C CA . GLU A 1 321 ? -34.159 0.734 49.308 1.00 69.94 321 GLU A CA 1
ATOM 2484 C C . GLU A 1 321 ? -33.673 1.482 50.562 1.00 69.94 321 GLU A C 1
ATOM 2486 O O . GLU A 1 321 ? -32.523 1.989 50.573 1.00 69.94 321 GLU A O 1
#

InterPro domains:
  IPR055732 Domain of unknown function DUF7308 [PF23985] (116-300)